Protein AF-0000000087672035 (afdb_homodimer)

Nearest PDB structures (foldseek):
  2nnn-assembly3_F  TM=9.677E-01  e=3.252E-13  Pseudomonas aeruginosa
  4fht-assembly1_A  TM=9.442E-01  e=5.449E-10  Streptomyces coelicolor A3(2)
  4g9y-assembly1_A-2  TM=8.871E-01  e=1.992E-09  Streptomyces coelicolor A3(2)
  4zzl-assembly1_B  TM=8.984E-01  e=6.866E-09  Pseudomonas aeruginosa
  4zzl-assembly1_A  TM=7.080E-01  e=1.307E-07  Pseudomonas aeruginosa

Radius of gyration: 23.6 Å; Cα contacts (8 Å, |Δi|>4): 343; chains: 2; bounding box: 57×89×62 Å

Sequence (296 aa):
MQISAETGHIEETPYQVERQVGFLLRQANQRHVAIFSNIIGDKLTTTQWSALSKLQQNQPCSQNQLGRETAMDVATIKGVVDRLVKRGLVATVPDMSDARRVVLSLTQQGEEVVTENRQAARAATEETLSPLTSGERMIFLELLQKLCMQISAETGHIEETPYQVERQVGFLLRQANQRHVAIFSNIIGDKLTTTQWSALSKLQQNQPCSQNQLGRETAMDVATIKGVVDRLVKRGLVATVPDMSDARRVVLSLTQQGEEVVTENRQAARAATEETLSPLTSGERMIFLELLQKLC

Foldseek 3Di:
DPPPPPVVVPPPPDDDPCPDPVNVVVVLVVVLQVLLCVLLPPPDGPLLLLLLLVQVVDPFDWLCVSCVVSVHDPVVSVVSVVVCVVVVQKDWDQDPVHNVIIIIHGDPVNVVSNVVCVVSNVVSVCVSCVVDDPVRVVVVVVVVVVVD/DPPPPPVVVVPPPDDDPCPDPVNVVVVLVVVLQVLLCVLLPPPDGPLLLLLLLVQVVDPFDWLCVSCVSSVHDPVVSVVSVVVCVVVVQKDWDADPVHRVIIIIHGDPVNVVSNVVCVVSVVVSVCVSCVVDDPVRVVVVVVVVVVVD

Secondary structure (DSSP, 8-state):
----------------GGGSHHHHHHHHHHHHHHHHHHHH-SS--HHHHHHHHHHHHH-SEEHHHHHHHTT--HHHHHHHHHHHHHTTSEEEEE-SS-TT-EEEEE-HHHHHHHHHHHHHHHHHHHHHHTTS-HHHHHHHHHHHHHT-/----------------GGGSHHHHHHHHHHHHHHHHHHHH-SS--HHHHHHHHHHHHH-SEEHHHHHHHTT--HHHHHHHHHHHHHTTSEEEEE-SS-TT-EEEEE-HHHHHHHHHHHHHHHHHHHHHTTTS-HHHHHHHHHHHHHT-

Solvent-accessible surface area (backbone atoms only — not comparable to full-atom values): 16529 Å² total; per-residue (Å²): 133,80,76,73,73,70,72,73,72,75,73,74,73,77,89,51,65,85,74,35,60,67,45,40,39,49,44,27,38,51,47,38,52,51,47,37,34,69,64,55,36,94,71,52,52,74,66,49,44,44,51,51,53,47,40,73,76,51,56,68,36,38,60,68,56,51,13,61,76,62,74,34,55,69,72,56,35,50,54,47,48,52,52,36,37,74,71,51,30,37,42,78,43,69,30,90,89,41,74,90,37,48,32,34,35,69,29,75,59,24,51,50,51,49,64,68,40,47,63,44,53,51,50,30,45,50,61,52,46,58,78,44,51,76,68,50,44,56,52,45,54,54,55,44,55,57,47,83,132,81,76,71,72,71,72,73,70,76,72,73,74,75,88,48,66,85,72,35,58,66,48,39,39,49,41,28,38,51,48,38,52,52,47,37,33,68,64,56,36,95,72,53,52,75,66,48,45,43,51,52,54,48,40,73,74,51,55,68,36,37,60,67,57,51,14,62,76,61,75,35,54,70,71,56,35,50,54,46,48,53,52,36,37,73,71,50,29,36,41,76,42,69,28,90,90,42,73,90,38,47,32,36,35,69,29,74,61,24,50,50,50,51,62,69,40,48,62,45,52,50,49,31,44,50,60,52,47,58,77,43,51,76,68,51,44,55,52,45,53,55,55,45,56,59,48,82

InterPro domains:
  IPR000835 MarR-type HTH domain [PF01047] (44-102)
  IPR000835 MarR-type HTH domain [PR00598] (61-77)
  IPR000835 MarR-type HTH domain [PR00598] (78-93)
  IPR000835 MarR-type HTH domain [PR00598] (97-113)
  IPR000835 MarR-type HTH domain [PR00598] (127-147)
  IPR000835 MarR-type HTH domain [PS50995] (18-148)
  IPR000835 MarR-type HTH domain [SM00347] (38-137)
  IPR036388 Winged helix-like DNA-binding domain superfamily [G3DSA:1.10.10.10] (11-148)
  IPR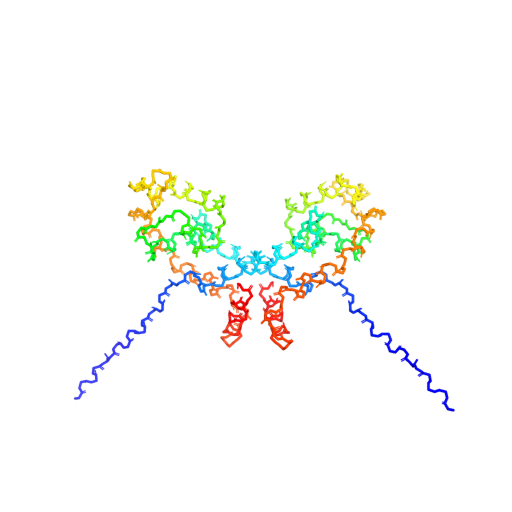036390 Winged helix DNA-binding domain superfamily [SSF46785] (15-147)
  IPR039422 Transcription regulators MarR/SlyA-like [PTHR33164] (20-147)

Organism: NCBI:txid484088

Structure (mmCIF, N/CA/C/O backbone):
data_AF-0000000087672035-model_v1
#
loop_
_entity.id
_entity.type
_entity.pdbx_description
1 polymer 'MarR family transcriptional regulator'
#
loop_
_atom_site.group_PDB
_atom_site.id
_atom_site.type_symbol
_atom_site.label_atom_id
_atom_site.label_alt_id
_atom_site.label_comp_id
_atom_site.label_asym_id
_atom_site.label_entity_id
_atom_site.label_seq_id
_atom_site.pdbx_PDB_ins_code
_atom_site.Cartn_x
_atom_site.Cartn_y
_atom_site.Cartn_z
_atom_site.occupancy
_atom_site.B_iso_or_equiv
_atom_site.auth_seq_id
_atom_site.auth_comp_id
_atom_site.auth_asym_id
_atom_site.auth_atom_id
_atom_site.pdbx_PDB_model_num
ATOM 1 N N . MET A 1 1 ? -38.375 43.469 6.254 1 36.91 1 MET A N 1
ATOM 2 C CA . MET A 1 1 ? -38.094 42.125 6.75 1 36.91 1 MET A CA 1
ATOM 3 C C . MET A 1 1 ? -36.75 41.625 6.238 1 36.91 1 MET A C 1
ATOM 5 O O . MET A 1 1 ? -36.594 41.406 5.039 1 36.91 1 MET A O 1
ATOM 9 N N . GLN A 1 2 ? -35.625 42.094 6.738 1 43.09 2 GLN A N 1
ATOM 10 C CA . GLN A 1 2 ? -34.219 41.938 6.367 1 43.09 2 GLN A CA 1
ATOM 11 C C . GLN A 1 2 ? -33.812 40.469 6.398 1 43.09 2 GLN A C 1
ATOM 13 O O . GLN A 1 2 ? -33.906 39.812 7.434 1 43.09 2 GLN A O 1
ATOM 18 N N . ILE A 1 3 ? -34.125 39.656 5.375 1 41.66 3 ILE A N 1
ATOM 19 C CA . ILE A 1 3 ? -33.625 38.312 5.254 1 41.66 3 ILE A CA 1
ATOM 20 C C . ILE A 1 3 ? -32.125 38.281 5.578 1 41.66 3 ILE A C 1
ATOM 22 O O . ILE A 1 3 ? -31.328 38.938 4.93 1 41.66 3 ILE A O 1
ATOM 26 N N . SER A 1 4 ? -31.734 38.375 6.867 1 33.5 4 SER A N 1
ATOM 27 C CA . SER A 1 4 ? -30.359 38.062 7.238 1 33.5 4 SER A CA 1
ATOM 28 C C . SER A 1 4 ? -29.859 36.812 6.504 1 33.5 4 SER A C 1
ATOM 30 O O . SER A 1 4 ? -30.453 35.719 6.633 1 33.5 4 SER A O 1
ATOM 32 N N . ALA A 1 5 ? -29.516 36.938 5.273 1 39.94 5 ALA A N 1
ATOM 33 C CA . ALA A 1 5 ? -28.719 35.938 4.574 1 39.94 5 ALA A CA 1
ATOM 34 C C . ALA A 1 5 ? -27.766 35.219 5.531 1 39.94 5 ALA A C 1
ATOM 36 O O . ALA A 1 5 ? -26.766 35.812 5.965 1 39.94 5 ALA A O 1
ATOM 37 N N . GLU A 1 6 ? -28.25 34.531 6.637 1 38.53 6 GLU A N 1
ATOM 38 C CA . GLU A 1 6 ? -27.359 33.594 7.309 1 38.53 6 GLU A CA 1
ATOM 39 C C . GLU A 1 6 ? -26.359 32.969 6.324 1 38.53 6 GLU A C 1
ATOM 41 O O . GLU A 1 6 ? -26.766 32.281 5.387 1 38.53 6 GLU A O 1
ATOM 46 N N . THR A 1 7 ? -25.5 33.688 5.793 1 42.22 7 THR A N 1
ATOM 47 C CA . THR A 1 7 ? -24.344 33.125 5.094 1 42.22 7 THR A CA 1
ATOM 48 C C . THR A 1 7 ? -23.953 31.781 5.703 1 42.22 7 THR A C 1
ATOM 50 O O . THR A 1 7 ? -23.516 31.719 6.852 1 42.22 7 THR A O 1
ATOM 53 N N . GLY A 1 8 ? -24.859 30.797 5.832 1 39.66 8 GLY A N 1
ATOM 54 C CA . GLY A 1 8 ? -24.547 29.438 6.211 1 39.66 8 GLY A CA 1
ATOM 55 C C . GLY A 1 8 ? -23.109 29.047 5.938 1 39.66 8 GLY A C 1
ATOM 56 O O . GLY A 1 8 ? -22.719 28.828 4.789 1 39.66 8 GLY A O 1
ATOM 57 N N . HIS A 1 9 ? -22.047 29.641 6.523 1 43.44 9 HIS A N 1
ATOM 58 C CA . HIS A 1 9 ? -20.656 29.203 6.5 1 43.44 9 HIS A CA 1
ATOM 59 C C . HIS A 1 9 ? -20.547 27.688 6.402 1 43.44 9 HIS A C 1
ATOM 61 O O . HIS A 1 9 ? -20.844 26.984 7.367 1 43.44 9 HIS A O 1
ATOM 67 N N . ILE A 1 10 ? -21.031 26.953 5.531 1 45.19 10 ILE A N 1
ATOM 68 C CA . ILE A 1 10 ? -20.719 25.547 5.316 1 45.19 10 ILE A CA 1
ATOM 69 C C . ILE A 1 10 ? -19.328 25.234 5.859 1 45.19 10 ILE A C 1
ATOM 71 O O . ILE A 1 10 ? -18.328 25.797 5.383 1 45.19 10 ILE A O 1
ATOM 75 N N . GLU A 1 11 ? -19.016 25.297 7.109 1 47.47 11 GLU A N 1
ATOM 76 C CA . GLU A 1 11 ? -17.828 24.906 7.875 1 47.47 11 GLU A CA 1
ATOM 77 C C . GLU A 1 11 ? -17.078 23.766 7.203 1 47.47 11 GLU A C 1
ATOM 79 O O . GLU A 1 11 ? -17.672 22.703 6.949 1 47.47 11 GLU A O 1
ATOM 84 N N . GLU A 1 12 ? -16.234 24.047 6.223 1 59.56 12 GLU A N 1
ATOM 85 C CA . GLU A 1 12 ? -15.344 23.094 5.582 1 59.56 12 GLU A CA 1
ATOM 86 C C . GLU A 1 12 ? -14.836 22.047 6.582 1 59.56 12 GLU A C 1
ATOM 88 O O . GLU A 1 12 ? -14.414 22.406 7.688 1 59.56 12 GLU A O 1
ATOM 93 N N . THR A 1 13 ? -15.336 20.875 6.672 1 67.25 13 THR A N 1
ATOM 94 C CA . THR A 1 13 ? -14.852 19.797 7.516 1 67.25 13 THR A CA 1
ATOM 95 C C . THR A 1 13 ? -13.328 19.781 7.57 1 67.25 13 THR A C 1
ATOM 97 O O . THR A 1 13 ? -12.664 19.859 6.535 1 67.25 13 THR A O 1
ATOM 100 N N . PRO A 1 14 ? -12.859 20.062 8.703 1 83.81 14 PRO A N 1
ATOM 101 C CA . PRO A 1 14 ? -11.406 20.078 8.844 1 83.81 14 PRO A CA 1
ATOM 102 C C . PRO A 1 14 ? -10.734 18.844 8.219 1 83.81 14 PRO A C 1
ATOM 104 O O . PRO A 1 14 ? -11.297 17.75 8.25 1 83.81 14 PRO A O 1
ATOM 107 N N . TYR A 1 15 ? -9.789 19.156 7.5 1 89.44 15 TYR A N 1
ATOM 108 C CA . TYR A 1 15 ? -8.992 18.109 6.883 1 89.44 15 TYR A CA 1
ATOM 109 C C . TYR A 1 15 ? -8.328 17.219 7.941 1 89.44 15 TYR A C 1
ATOM 111 O O . TYR A 1 15 ? -7.543 17.719 8.758 1 89.44 15 TYR A O 1
ATOM 119 N N . GLN A 1 16 ? -8.773 16.031 8 1 92.94 16 GLN A N 1
ATOM 120 C CA . GLN A 1 16 ? -8.164 15.039 8.883 1 92.94 16 GLN A CA 1
ATOM 121 C C . GLN A 1 16 ? -7.48 13.938 8.07 1 92.94 16 GLN A C 1
ATOM 123 O O . GLN A 1 16 ? -8.156 13.117 7.445 1 92.94 16 GLN A O 1
ATOM 128 N N . VAL A 1 17 ? -6.195 13.852 8.18 1 94.56 17 VAL A N 1
ATOM 129 C CA . VAL A 1 17 ? -5.422 12.961 7.316 1 94.56 17 VAL A CA 1
ATOM 130 C C . VAL A 1 17 ? -5.812 11.508 7.586 1 94.56 17 VAL A C 1
ATOM 132 O O . VAL A 1 17 ? -5.867 10.695 6.664 1 94.56 17 VAL A O 1
ATOM 135 N N . GLU A 1 18 ? -6.199 11.172 8.828 1 93.88 18 GLU A N 1
ATOM 136 C CA . GLU A 1 18 ? -6.473 9.797 9.227 1 93.88 18 GLU A CA 1
ATOM 137 C C . GLU A 1 18 ? -7.816 9.32 8.68 1 93.88 18 GLU A C 1
ATOM 139 O O . GLU A 1 18 ? -8.141 8.133 8.766 1 93.88 18 GLU A O 1
ATOM 144 N N . ARG A 1 19 ? -8.508 10.242 8.062 1 93.38 19 ARG A N 1
ATOM 145 C CA . ARG A 1 19 ? -9.805 9.891 7.488 1 93.38 19 ARG A CA 1
ATOM 146 C C . ARG A 1 19 ? -9.75 9.883 5.965 1 93.38 19 ARG A C 1
ATOM 148 O O . ARG A 1 19 ? -10.734 9.539 5.305 1 93.38 19 ARG A O 1
ATOM 155 N N . GLN A 1 20 ? -8.656 10.289 5.438 1 96 20 GLN A N 1
ATOM 156 C CA . GLN A 1 20 ? -8.5 10.344 3.986 1 96 20 GLN A CA 1
ATOM 157 C C . GLN A 1 20 ? -8.211 8.961 3.41 1 96 20 GLN A C 1
ATOM 159 O O . GLN A 1 20 ? -7.559 8.133 4.055 1 96 20 GLN A O 1
ATOM 164 N N . VAL A 1 21 ? -8.578 8.688 2.215 1 97.88 21 VAL A N 1
ATOM 165 C CA . VAL A 1 21 ? -8.516 7.379 1.57 1 97.88 21 VAL A CA 1
ATOM 166 C C . VAL A 1 21 ? -7.066 6.918 1.467 1 97.88 21 VAL A C 1
ATOM 168 O O . VAL A 1 21 ? -6.777 5.73 1.632 1 97.88 21 VAL A O 1
ATOM 171 N N . GLY A 1 22 ? -6.191 7.844 1.171 1 98 22 GLY A N 1
ATOM 172 C CA . GLY A 1 22 ? -4.797 7.453 1.056 1 98 22 GLY A CA 1
ATOM 173 C C . GLY A 1 22 ? -4.227 6.883 2.342 1 98 22 GLY A C 1
ATOM 174 O O . GLY A 1 22 ? -3.494 5.891 2.318 1 98 22 GLY A O 1
ATOM 175 N N . PHE A 1 23 ? -4.605 7.469 3.426 1 97.88 23 PHE A N 1
ATOM 176 C CA . PHE A 1 23 ? -4.18 7.016 4.742 1 97.88 23 PHE A CA 1
ATOM 177 C C . PHE A 1 23 ? -4.758 5.637 5.051 1 97.88 23 PHE A C 1
ATOM 179 O O . PHE A 1 23 ? -4.031 4.734 5.473 1 97.88 23 PHE A O 1
ATOM 186 N N . LEU A 1 24 ? -5.949 5.441 4.758 1 98.31 24 LEU A N 1
ATOM 187 C CA . LEU A 1 24 ? -6.652 4.199 5.074 1 98.31 24 LEU A CA 1
ATOM 188 C C . LEU A 1 24 ? -6.176 3.064 4.172 1 98.31 24 LEU A C 1
ATOM 190 O O . LEU A 1 24 ? -6.02 1.93 4.633 1 98.31 24 LEU A O 1
ATOM 194 N N . LEU A 1 25 ? -5.945 3.355 2.902 1 98.56 25 LEU A N 1
ATOM 195 C CA . LEU A 1 25 ? -5.418 2.352 1.985 1 98.56 25 LEU A CA 1
ATOM 196 C C . LEU A 1 25 ? -4.047 1.865 2.441 1 98.56 25 LEU A C 1
ATOM 198 O O . LEU A 1 25 ? -3.777 0.663 2.434 1 98.56 25 LEU A O 1
ATOM 202 N N . ARG A 1 26 ? -3.227 2.779 2.83 1 97.94 26 ARG A N 1
ATOM 203 C CA . ARG A 1 26 ? -1.896 2.412 3.305 1 97.94 26 ARG A CA 1
ATOM 204 C C . ARG A 1 26 ? -1.981 1.524 4.539 1 97.94 26 ARG A C 1
ATOM 206 O O . ARG A 1 26 ? -1.293 0.506 4.629 1 97.94 26 ARG A O 1
ATOM 213 N N . GLN A 1 27 ? -2.814 1.879 5.418 1 98.06 27 GLN A N 1
ATOM 214 C CA . GLN A 1 27 ? -2.945 1.108 6.652 1 98.06 27 GLN A CA 1
ATOM 215 C C . GLN A 1 27 ? -3.504 -0.284 6.375 1 98.06 27 GLN A C 1
ATOM 217 O O . GLN A 1 27 ? -3.029 -1.273 6.938 1 98.06 27 GLN A O 1
ATOM 222 N N . ALA A 1 28 ? -4.504 -0.336 5.555 1 98.38 28 ALA A N 1
ATOM 223 C CA . ALA A 1 28 ? -5.086 -1.628 5.203 1 98.38 28 ALA A CA 1
ATOM 224 C C . ALA A 1 28 ? -4.059 -2.52 4.508 1 98.38 28 ALA A C 1
ATOM 226 O O . ALA A 1 28 ? -3.986 -3.719 4.777 1 98.38 28 ALA A O 1
ATOM 227 N N . ASN A 1 29 ? -3.326 -1.91 3.611 1 98.31 29 ASN A N 1
ATOM 228 C CA . ASN A 1 29 ? -2.279 -2.66 2.928 1 98.31 29 ASN A CA 1
ATOM 229 C C . ASN A 1 29 ? -1.207 -3.141 3.9 1 98.31 29 ASN A C 1
ATOM 231 O O . ASN A 1 29 ? -0.754 -4.285 3.816 1 98.31 29 ASN A O 1
ATOM 235 N N . GLN A 1 30 ? -0.83 -2.279 4.812 1 97.62 30 GLN A N 1
ATOM 236 C CA . GLN A 1 30 ? 0.146 -2.646 5.832 1 97.62 30 GLN A CA 1
ATOM 237 C C . GLN A 1 30 ? -0.347 -3.824 6.668 1 97.62 30 GLN A C 1
ATOM 239 O O . GLN A 1 30 ? 0.416 -4.75 6.957 1 97.62 30 GLN A O 1
ATOM 244 N N . ARG A 1 31 ? -1.566 -3.787 7.062 1 97.94 31 ARG A N 1
ATOM 245 C CA . ARG A 1 31 ? -2.15 -4.871 7.844 1 97.94 31 ARG A CA 1
ATOM 246 C C . ARG A 1 31 ? -2.139 -6.18 7.059 1 97.94 31 ARG A C 1
ATOM 248 O O . ARG A 1 31 ? -1.771 -7.227 7.594 1 97.94 31 ARG A O 1
ATOM 255 N N . HIS A 1 32 ? -2.525 -6.121 5.832 1 98.44 32 HIS A N 1
ATOM 256 C CA . HIS A 1 32 ? -2.529 -7.332 5.016 1 98.44 32 HIS A CA 1
ATOM 257 C C . HIS A 1 32 ? -1.122 -7.898 4.867 1 98.44 32 HIS A C 1
ATOM 259 O O . HIS A 1 32 ? -0.923 -9.109 4.973 1 98.44 32 HIS A O 1
ATOM 265 N N . VAL A 1 33 ? -0.19 -7.047 4.574 1 97.25 33 VAL A N 1
ATOM 266 C CA . VAL A 1 33 ? 1.192 -7.48 4.395 1 97.25 33 VAL A CA 1
ATOM 267 C C . VAL A 1 33 ? 1.691 -8.156 5.668 1 97.25 33 VAL A C 1
ATOM 269 O O . VAL A 1 33 ? 2.363 -9.188 5.605 1 97.25 33 VAL A O 1
ATOM 272 N N . ALA A 1 34 ? 1.344 -7.605 6.801 1 97.06 34 ALA A N 1
ATOM 273 C CA . ALA A 1 34 ? 1.74 -8.203 8.078 1 97.06 34 ALA A CA 1
ATOM 274 C C . ALA A 1 34 ? 1.095 -9.57 8.266 1 97.06 34 ALA A C 1
ATOM 276 O O . ALA A 1 34 ? 1.757 -10.523 8.68 1 97.06 34 ALA A O 1
ATOM 277 N N . ILE A 1 35 ? -0.15 -9.68 7.984 1 97.75 35 ILE A N 1
ATOM 278 C CA . ILE A 1 35 ? -0.88 -10.938 8.086 1 97.75 35 ILE A CA 1
ATOM 279 C C . ILE A 1 35 ? -0.248 -11.977 7.168 1 97.75 35 ILE A C 1
ATOM 281 O O . ILE A 1 35 ? 0.026 -13.102 7.586 1 97.75 35 ILE A O 1
ATOM 285 N N . PHE A 1 36 ? -0.016 -11.57 5.934 1 97.81 36 PHE A N 1
ATOM 286 C CA . PHE A 1 36 ? 0.584 -12.461 4.945 1 97.81 36 PHE A CA 1
ATOM 287 C C . PHE A 1 36 ? 1.942 -12.961 5.422 1 97.81 36 PHE A C 1
ATOM 289 O O . PHE A 1 36 ? 2.215 -14.164 5.383 1 97.81 36 PHE A O 1
ATOM 296 N N . SER A 1 37 ? 2.709 -12.094 5.895 1 96.44 37 SER A N 1
ATOM 297 C CA . SER A 1 37 ? 4.043 -12.445 6.367 1 96.44 37 SER A CA 1
ATOM 298 C C . SER A 1 37 ? 3.98 -13.422 7.531 1 96.44 37 SER A C 1
ATOM 300 O O . SER A 1 37 ? 4.785 -14.359 7.609 1 96.44 37 SER A O 1
ATOM 302 N N . ASN A 1 38 ? 3.066 -13.195 8.383 1 96.06 38 ASN A N 1
ATOM 303 C CA . ASN A 1 38 ? 2.924 -14.062 9.547 1 96.06 38 ASN A CA 1
ATOM 304 C C . ASN A 1 38 ? 2.506 -15.477 9.141 1 96.06 38 ASN A C 1
ATOM 306 O O . ASN A 1 38 ? 2.934 -16.453 9.758 1 96.06 38 ASN A O 1
ATOM 310 N N . ILE A 1 39 ? 1.708 -15.594 8.148 1 96.38 39 ILE A N 1
ATOM 311 C CA . ILE A 1 39 ? 1.151 -16.875 7.738 1 96.38 39 ILE A CA 1
ATOM 312 C C . ILE A 1 39 ? 2.156 -17.625 6.859 1 96.38 39 ILE A C 1
ATOM 314 O O . ILE A 1 39 ? 2.387 -18.812 7.043 1 96.38 39 ILE A O 1
ATOM 318 N N . ILE A 1 40 ? 2.766 -16.859 5.918 1 92.88 40 ILE A N 1
ATOM 319 C CA . ILE A 1 40 ? 3.672 -17.469 4.957 1 92.88 40 ILE A CA 1
ATOM 320 C C . ILE A 1 40 ? 5.062 -17.609 5.574 1 92.88 40 ILE A C 1
ATOM 322 O O . ILE A 1 40 ? 5.855 -18.453 5.156 1 92.88 40 ILE A O 1
ATOM 326 N N . GLY A 1 41 ? 5.305 -16.703 6.543 1 82.62 41 GLY A N 1
ATOM 327 C CA . GLY A 1 41 ? 6.617 -16.672 7.164 1 82.62 41 GLY A CA 1
ATOM 328 C C . GLY A 1 41 ? 7.68 -16.047 6.293 1 82.62 41 GLY A C 1
ATOM 329 O O . GLY A 1 41 ? 7.406 -15.07 5.586 1 82.62 41 GLY A O 1
ATOM 330 N N . ASP A 1 42 ? 8.883 -16.375 6.492 1 72.06 42 ASP A N 1
ATOM 331 C CA . ASP A 1 42 ? 9.992 -15.766 5.758 1 72.06 42 ASP A CA 1
ATOM 332 C C . ASP A 1 42 ? 10.18 -16.438 4.398 1 72.06 42 ASP A C 1
ATOM 334 O O . ASP A 1 42 ? 11.242 -16.312 3.785 1 72.06 42 ASP A O 1
ATOM 338 N N . LYS A 1 43 ? 9.117 -16.859 3.877 1 83.69 43 LYS A N 1
ATOM 339 C CA . LYS A 1 43 ? 9.234 -17.656 2.66 1 83.69 43 LYS A CA 1
ATOM 340 C C . LYS A 1 43 ? 9.086 -16.781 1.416 1 83.69 43 LYS A C 1
ATOM 342 O O . LYS A 1 43 ? 9.867 -16.906 0.469 1 83.69 43 LYS A O 1
ATOM 347 N N . LEU A 1 44 ? 8.047 -16.031 1.363 1 95.19 44 LEU A N 1
ATOM 348 C CA . LEU A 1 44 ? 7.727 -15.219 0.192 1 95.19 44 LEU A CA 1
ATOM 349 C C . LEU A 1 44 ? 7.141 -13.875 0.603 1 95.19 44 LEU A C 1
ATOM 351 O O . LEU A 1 44 ? 6.332 -13.805 1.533 1 95.19 44 LEU A O 1
ATOM 355 N N . THR A 1 45 ? 7.57 -12.844 -0.079 1 96.12 45 THR A N 1
ATOM 356 C CA . THR A 1 45 ? 6.867 -11.578 0.048 1 96.12 45 THR A CA 1
ATOM 357 C C . THR A 1 45 ? 5.59 -11.578 -0.787 1 96.12 45 THR A C 1
ATOM 359 O O . THR A 1 45 ? 5.395 -12.461 -1.626 1 96.12 45 THR A O 1
ATOM 362 N N . THR A 1 46 ? 4.766 -10.578 -0.552 1 97.12 46 THR A N 1
ATOM 363 C CA . THR A 1 46 ? 3.516 -10.477 -1.297 1 97.12 46 THR A CA 1
ATOM 364 C C . THR A 1 46 ? 3.787 -10.344 -2.793 1 97.12 46 THR A C 1
ATOM 366 O O . THR A 1 46 ? 3.098 -10.953 -3.611 1 97.12 46 THR A O 1
ATOM 369 N N . THR A 1 47 ? 4.871 -9.617 -3.154 1 97.38 47 THR A N 1
ATOM 370 C CA . THR A 1 47 ? 5.188 -9.398 -4.562 1 97.38 47 THR A CA 1
ATOM 371 C C . THR A 1 47 ? 5.773 -10.664 -5.188 1 97.38 47 THR A C 1
ATOM 373 O O . THR A 1 47 ? 5.465 -11 -6.332 1 97.38 47 THR A O 1
ATOM 376 N N . GLN A 1 48 ? 6.605 -11.312 -4.438 1 97.56 48 GLN A N 1
ATOM 377 C CA . GLN A 1 48 ? 7.137 -12.586 -4.918 1 97.56 48 GLN A CA 1
ATOM 378 C C . GLN A 1 48 ? 6.02 -13.602 -5.121 1 97.56 48 GLN A C 1
ATOM 380 O O . GLN A 1 48 ? 6.004 -14.32 -6.121 1 97.56 48 GLN A O 1
ATOM 385 N N . TRP A 1 49 ? 5.109 -13.625 -4.211 1 97.62 49 TRP A N 1
ATOM 386 C CA . TRP A 1 49 ? 3.955 -14.508 -4.328 1 97.62 49 TRP A CA 1
ATOM 387 C C . TRP A 1 49 ? 3.137 -14.18 -5.57 1 97.62 49 TRP A C 1
ATOM 389 O O . TRP A 1 49 ? 2.764 -15.07 -6.332 1 97.62 49 TRP A O 1
ATOM 399 N N . SER A 1 50 ? 2.869 -12.93 -5.719 1 97.94 50 SER A N 1
ATOM 400 C CA . SER A 1 50 ? 2.111 -12.5 -6.891 1 97.94 50 SER A CA 1
ATOM 401 C C . SER A 1 50 ? 2.783 -12.953 -8.18 1 97.94 50 SER A C 1
ATOM 403 O O . SER A 1 50 ? 2.121 -13.469 -9.086 1 97.94 50 SER A O 1
ATOM 405 N N . ALA A 1 51 ? 4.066 -12.805 -8.242 1 97.88 51 ALA A N 1
ATOM 406 C CA . ALA A 1 51 ? 4.824 -13.18 -9.438 1 97.88 51 ALA A CA 1
ATOM 407 C C . ALA A 1 51 ? 4.758 -14.688 -9.672 1 97.88 51 ALA A C 1
ATOM 409 O O . ALA A 1 51 ? 4.469 -15.133 -10.789 1 97.88 51 ALA A O 1
ATOM 410 N N . LEU A 1 52 ? 4.961 -15.445 -8.641 1 97.75 52 LEU A N 1
ATOM 411 C CA . LEU A 1 52 ? 4.961 -16.906 -8.758 1 97.75 52 LEU A CA 1
ATOM 412 C C . LEU A 1 52 ? 3.576 -17.406 -9.141 1 97.75 52 LEU A C 1
ATOM 414 O O . LEU A 1 52 ? 3.449 -18.266 -10.016 1 97.75 52 LEU A O 1
ATOM 418 N N . SER A 1 53 ? 2.637 -16.859 -8.492 1 97.19 53 SER A N 1
ATOM 419 C CA . SER A 1 53 ? 1.261 -17.281 -8.742 1 97.19 53 SER A CA 1
ATOM 420 C C . SER A 1 53 ? 0.847 -16.984 -10.18 1 97.19 53 SER A C 1
ATOM 422 O O . SER A 1 53 ? 0.251 -17.828 -10.844 1 97.19 53 SER A O 1
ATOM 424 N N . LYS A 1 54 ? 1.195 -15.828 -10.617 1 97.12 54 LYS A N 1
ATOM 425 C CA . LYS A 1 54 ? 0.848 -15.445 -11.977 1 97.12 54 LYS A CA 1
ATOM 426 C C . LYS A 1 54 ? 1.613 -16.281 -13 1 97.12 54 LYS A C 1
ATOM 428 O O . LYS A 1 54 ? 1.062 -16.672 -14.031 1 97.12 54 LYS A O 1
ATOM 433 N N . LEU A 1 55 ? 2.824 -16.531 -12.711 1 96.56 55 LEU A N 1
ATOM 434 C CA . LEU A 1 55 ? 3.633 -17.359 -13.602 1 96.56 55 LEU A CA 1
ATOM 435 C C . LEU A 1 55 ? 3.045 -18.766 -13.719 1 96.56 55 LEU A C 1
ATOM 437 O O . LEU A 1 55 ? 3.035 -19.344 -14.805 1 96.56 55 LEU A O 1
ATOM 441 N N . GLN A 1 56 ? 2.621 -19.266 -12.633 1 95.81 56 GLN A N 1
ATOM 442 C CA . GLN A 1 56 ? 2.023 -20.609 -12.664 1 95.81 56 GLN A CA 1
ATOM 443 C C . GLN A 1 56 ? 0.811 -20.641 -13.586 1 95.81 56 GLN A C 1
ATOM 445 O O . GLN A 1 56 ? 0.576 -21.641 -14.273 1 95.81 56 GLN A O 1
ATOM 450 N N . GLN A 1 57 ? 0.133 -19.594 -13.688 1 92.56 57 GLN A N 1
ATOM 451 C CA . GLN A 1 57 ? -1.079 -19.5 -14.492 1 92.56 57 GLN A CA 1
ATOM 452 C C . GLN A 1 57 ? -0.746 -19.234 -15.953 1 92.56 57 GLN A C 1
ATOM 454 O O . GLN A 1 57 ? -1.45 -19.703 -16.859 1 92.56 57 GLN A O 1
ATOM 459 N N . ASN A 1 58 ? 0.373 -18.422 -16.203 1 90.88 58 ASN A N 1
ATOM 460 C CA . ASN A 1 58 ? 0.618 -17.891 -17.547 1 90.88 58 ASN A CA 1
ATOM 461 C C . ASN A 1 58 ? 2.039 -18.188 -18.016 1 90.88 58 ASN A C 1
ATOM 463 O O . ASN A 1 58 ? 2.574 -17.484 -18.875 1 90.88 58 ASN A O 1
ATOM 467 N N . GLN A 1 59 ? 2.604 -19.297 -17.812 1 92.44 59 GLN A N 1
ATOM 468 C CA . GLN A 1 59 ? 3.982 -19.531 -18.219 1 92.44 59 GLN A CA 1
ATOM 469 C C . GLN A 1 59 ? 4.035 -20.359 -19.5 1 92.44 59 GLN A C 1
ATOM 471 O O . GLN A 1 59 ? 3.1 -21.109 -19.812 1 92.44 59 GLN A O 1
ATOM 476 N N . PRO A 1 60 ? 4.977 -20.188 -20.219 1 95 60 PRO A N 1
ATOM 477 C CA . PRO A 1 60 ? 6.059 -19.203 -20.094 1 95 60 PRO A CA 1
ATOM 478 C C . PRO A 1 60 ? 5.629 -17.797 -20.5 1 95 60 PRO A C 1
ATOM 480 O O . PRO A 1 60 ? 4.672 -17.625 -21.25 1 95 60 PRO A O 1
ATOM 483 N N . CYS A 1 61 ? 6.27 -16.766 -19.844 1 94.44 61 CYS A N 1
ATOM 484 C CA . CYS A 1 61 ? 5.941 -15.398 -20.266 1 94.44 61 CYS A CA 1
ATOM 485 C C . CYS A 1 61 ? 7.141 -14.477 -20.094 1 94.44 61 CYS A C 1
ATOM 487 O O . CYS A 1 61 ? 8.102 -14.812 -19.406 1 94.44 61 CYS A O 1
ATOM 489 N N . SER A 1 62 ? 7.07 -13.352 -20.766 1 95.56 62 SER A N 1
ATOM 490 C CA . SER A 1 62 ? 8.148 -12.375 -20.688 1 95.56 62 SER A CA 1
ATOM 491 C C . SER A 1 62 ? 8.117 -11.625 -19.359 1 95.56 62 SER A C 1
ATOM 493 O O . SER A 1 62 ? 7.07 -11.547 -18.719 1 95.56 62 SER A O 1
ATOM 495 N N . GLN A 1 63 ? 9.266 -11.125 -19 1 95.5 63 GLN A N 1
ATOM 496 C CA . GLN A 1 63 ? 9.344 -10.312 -17.781 1 95.5 63 GLN A CA 1
ATOM 497 C C . GLN A 1 63 ? 8.406 -9.109 -17.875 1 95.5 63 GLN A C 1
ATOM 499 O O . GLN A 1 63 ? 7.75 -8.75 -16.891 1 95.5 63 GLN A O 1
ATOM 504 N N . ASN A 1 64 ? 8.344 -8.555 -19.016 1 94.81 64 ASN A N 1
ATOM 505 C CA . ASN A 1 64 ? 7.469 -7.406 -19.219 1 94.81 64 ASN A CA 1
ATOM 506 C C . ASN A 1 64 ? 6 -7.789 -19.062 1 94.81 64 ASN A C 1
ATOM 508 O O . ASN A 1 64 ? 5.234 -7.066 -18.422 1 94.81 64 ASN A O 1
ATOM 512 N N . GLN A 1 65 ? 5.633 -8.844 -19.609 1 96 65 GLN A N 1
ATOM 513 C CA . GLN A 1 65 ? 4.262 -9.328 -19.484 1 96 65 GLN A CA 1
ATOM 514 C C . GLN A 1 65 ? 3.93 -9.656 -18.031 1 96 65 GLN A C 1
ATOM 516 O O . GLN A 1 65 ? 2.857 -9.297 -17.531 1 96 65 GLN A O 1
ATOM 521 N N . LEU A 1 66 ? 4.84 -10.281 -17.359 1 97.25 66 LEU A N 1
ATOM 522 C CA . LEU A 1 66 ? 4.637 -10.617 -15.953 1 97.25 66 LEU A CA 1
ATOM 523 C C . LEU A 1 66 ? 4.465 -9.352 -15.109 1 97.25 66 LEU A C 1
ATOM 525 O O . LEU A 1 66 ? 3.596 -9.297 -14.242 1 97.25 66 LEU A O 1
ATOM 529 N N . GLY A 1 67 ? 5.301 -8.398 -15.367 1 97.38 67 GLY A N 1
ATOM 530 C CA . GLY A 1 67 ? 5.168 -7.121 -14.68 1 97.38 67 GLY A CA 1
ATOM 531 C C . GLY A 1 67 ? 3.805 -6.484 -14.867 1 97.38 67 GLY A C 1
ATOM 532 O O . GLY A 1 67 ? 3.182 -6.043 -13.898 1 97.38 67 GLY A O 1
ATOM 533 N N . ARG A 1 68 ? 3.305 -6.52 -16.094 1 96.19 68 ARG A N 1
ATOM 534 C CA . ARG A 1 68 ? 1.995 -5.957 -16.406 1 96.19 68 ARG A CA 1
ATOM 535 C C . ARG A 1 68 ? 0.886 -6.719 -15.695 1 96.19 68 ARG A C 1
ATOM 537 O O . ARG A 1 68 ? -0.007 -6.113 -15.102 1 96.19 68 ARG A O 1
ATOM 544 N N . GLU A 1 69 ? 1.004 -7.969 -15.68 1 96.25 69 GLU A N 1
ATOM 545 C CA . GLU A 1 69 ? -0.049 -8.805 -15.117 1 96.25 69 GLU A CA 1
ATOM 546 C C . GLU A 1 69 ? -0.043 -8.75 -13.594 1 96.25 69 GLU A C 1
ATOM 548 O O . GLU A 1 69 ? -1.04 -9.086 -12.953 1 96.25 69 GLU A O 1
ATOM 553 N N . THR A 1 70 ? 1.043 -8.359 -12.984 1 97.44 70 THR A N 1
ATOM 554 C CA . THR A 1 70 ? 1.138 -8.266 -11.531 1 97.44 70 THR A CA 1
ATOM 555 C C . THR A 1 70 ? 1.115 -6.812 -11.078 1 97.44 70 THR A C 1
ATOM 557 O O . THR A 1 70 ? 1.324 -6.52 -9.898 1 97.44 70 THR A O 1
ATOM 560 N N . ALA A 1 71 ? 0.943 -5.938 -11.992 1 96.75 71 ALA A N 1
ATOM 561 C CA . ALA A 1 71 ? 0.88 -4.504 -11.711 1 96.75 71 ALA A CA 1
ATOM 562 C C . ALA A 1 71 ? 2.17 -4.016 -11.055 1 96.75 71 ALA A C 1
ATOM 564 O O . ALA A 1 71 ? 2.131 -3.299 -10.055 1 96.75 71 ALA A O 1
ATOM 565 N N . MET A 1 72 ? 3.283 -4.477 -11.547 1 97.56 72 MET A N 1
ATOM 566 C CA . MET A 1 72 ? 4.602 -4.027 -11.117 1 97.56 72 MET A CA 1
ATOM 567 C C . MET A 1 72 ? 5.363 -3.379 -12.266 1 97.56 72 MET A C 1
ATOM 569 O O . MET A 1 72 ? 5.293 -3.848 -13.406 1 97.56 72 MET A O 1
ATOM 573 N N . ASP A 1 73 ? 6.043 -2.285 -11.93 1 95.69 73 ASP A N 1
ATOM 574 C CA . ASP A 1 73 ? 6.816 -1.631 -12.984 1 95.69 73 ASP A CA 1
ATOM 575 C C . ASP A 1 73 ? 8.086 -2.418 -13.305 1 95.69 73 ASP A C 1
ATOM 577 O O . ASP A 1 73 ? 8.383 -3.414 -12.641 1 95.69 73 ASP A O 1
ATOM 581 N N . VAL A 1 74 ? 8.773 -1.976 -14.258 1 95.31 74 VAL A N 1
ATOM 582 C CA . VAL A 1 74 ? 9.906 -2.695 -14.836 1 95.31 74 VAL A CA 1
ATOM 583 C C . VAL A 1 74 ? 10.992 -2.891 -13.781 1 95.31 74 VAL A C 1
ATOM 585 O O . VAL A 1 74 ? 11.523 -3.99 -13.625 1 95.31 74 VAL A O 1
ATOM 588 N N . ALA A 1 75 ? 11.258 -1.798 -13.109 1 95.69 75 ALA A N 1
ATOM 589 C CA . ALA A 1 75 ? 12.305 -1.882 -12.094 1 95.69 75 ALA A CA 1
ATOM 590 C C . ALA A 1 75 ? 11.914 -2.865 -10.992 1 95.69 75 ALA A C 1
ATOM 592 O O . ALA A 1 75 ? 12.742 -3.662 -10.539 1 95.69 75 ALA A O 1
ATOM 593 N N . THR A 1 76 ? 10.703 -2.855 -10.555 1 96.5 76 THR A N 1
ATOM 594 C CA . THR A 1 76 ? 10.227 -3.689 -9.461 1 96.5 76 THR A CA 1
ATOM 595 C C . THR A 1 76 ? 10.211 -5.16 -9.867 1 96.5 76 THR A C 1
ATOM 597 O O . THR A 1 76 ? 10.711 -6.016 -9.133 1 96.5 76 THR A O 1
ATOM 600 N N . ILE A 1 77 ? 9.656 -5.422 -11.008 1 97.62 77 ILE A N 1
ATOM 601 C CA . ILE A 1 77 ? 9.523 -6.816 -11.422 1 97.62 77 ILE A CA 1
ATOM 602 C C . ILE A 1 77 ? 10.906 -7.414 -11.664 1 97.62 77 ILE A C 1
ATOM 604 O O . ILE A 1 77 ? 11.133 -8.594 -11.398 1 97.62 77 ILE A O 1
ATOM 608 N N . LYS A 1 78 ? 11.773 -6.637 -12.211 1 97.12 78 LYS A N 1
ATOM 609 C CA . LYS A 1 78 ? 13.141 -7.113 -12.398 1 97.12 78 LYS A CA 1
ATOM 610 C C . LYS A 1 78 ? 13.75 -7.574 -11.078 1 97.12 78 LYS A C 1
ATOM 612 O O . LYS A 1 78 ? 14.312 -8.664 -10.992 1 97.12 78 LYS A O 1
ATOM 617 N N . GLY A 1 79 ? 13.602 -6.73 -10.07 1 97.88 79 GLY A N 1
ATOM 618 C CA . GLY A 1 79 ? 14.117 -7.09 -8.758 1 97.88 79 GLY A CA 1
ATOM 619 C C . GLY A 1 79 ? 13.469 -8.336 -8.188 1 97.88 79 GLY A C 1
ATOM 620 O O . GLY A 1 79 ? 14.148 -9.188 -7.602 1 97.88 79 GLY A O 1
ATOM 621 N N . VAL A 1 80 ? 12.219 -8.453 -8.32 1 98 80 VAL A N 1
ATOM 622 C CA . VAL A 1 80 ? 11.469 -9.594 -7.812 1 98 80 VAL A CA 1
ATOM 623 C C . VAL A 1 80 ? 11.922 -10.867 -8.523 1 98 80 VAL A C 1
ATOM 625 O O . VAL A 1 80 ? 12.219 -11.875 -7.879 1 98 80 VAL A O 1
ATOM 628 N N . VAL A 1 81 ? 12.031 -10.773 -9.82 1 97.62 81 VAL A N 1
ATOM 629 C CA . VAL A 1 81 ? 12.422 -11.93 -10.625 1 97.62 81 VAL A CA 1
ATOM 630 C C . VAL A 1 81 ? 13.859 -12.32 -10.297 1 97.62 81 VAL A C 1
ATOM 632 O O . VAL A 1 81 ? 14.164 -13.508 -10.125 1 97.62 81 VAL A O 1
ATOM 635 N N . ASP A 1 82 ? 14.719 -11.359 -10.219 1 97.81 82 ASP A N 1
ATOM 636 C CA . ASP A 1 82 ? 16.109 -11.633 -9.867 1 97.81 82 ASP A CA 1
ATOM 637 C C . ASP A 1 82 ? 16.203 -12.43 -8.57 1 97.81 82 ASP A C 1
ATOM 639 O O . ASP A 1 82 ? 16.969 -13.398 -8.477 1 97.81 82 ASP A O 1
ATOM 643 N N . ARG A 1 83 ? 15.461 -12.086 -7.641 1 97.94 83 ARG A N 1
ATOM 644 C CA . ARG A 1 83 ? 15.469 -12.758 -6.348 1 97.94 83 ARG A CA 1
ATOM 645 C C . ARG A 1 83 ? 14.922 -14.172 -6.461 1 97.94 83 ARG A C 1
ATOM 647 O O . ARG A 1 83 ? 15.453 -15.102 -5.844 1 97.94 83 ARG A O 1
ATOM 654 N N . LEU A 1 84 ? 13.906 -14.312 -7.211 1 98.12 84 LEU A N 1
ATOM 655 C CA . LEU A 1 84 ? 13.281 -15.625 -7.375 1 98.12 84 LEU A CA 1
ATOM 656 C C . LEU A 1 84 ? 14.188 -16.562 -8.148 1 98.12 84 LEU A C 1
ATOM 658 O O . LEU A 1 84 ? 14.219 -17.766 -7.875 1 98.12 84 LEU A O 1
ATOM 662 N N . VAL A 1 85 ? 14.906 -16.031 -9.125 1 98.12 85 VAL A N 1
ATOM 663 C CA . VAL A 1 85 ? 15.883 -16.812 -9.875 1 98.12 85 VAL A CA 1
ATOM 664 C C . VAL A 1 85 ? 17.016 -17.25 -8.961 1 98.12 85 VAL A C 1
ATOM 666 O O . VAL A 1 85 ? 17.438 -18.406 -8.977 1 98.12 85 VAL A O 1
ATOM 669 N N . LYS A 1 86 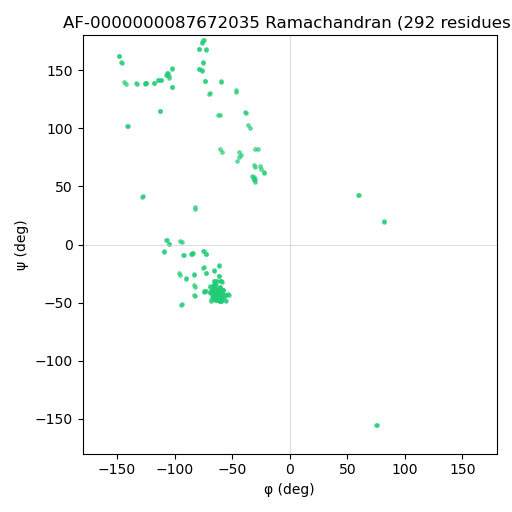? 17.438 -16.344 -8.203 1 97.94 86 LYS A N 1
ATOM 670 C CA . LYS A 1 86 ? 18.516 -16.625 -7.262 1 97.94 86 LYS A CA 1
ATOM 671 C C . LYS A 1 86 ? 18.109 -17.734 -6.289 1 97.94 86 LYS A C 1
ATOM 673 O O . LYS A 1 86 ? 18.938 -18.547 -5.887 1 97.94 86 LYS A O 1
ATOM 678 N N . ARG A 1 87 ? 16.891 -17.859 -5.961 1 96.94 87 ARG A N 1
ATOM 679 C CA . ARG A 1 87 ? 16.359 -18.844 -5.035 1 96.94 87 ARG A CA 1
ATOM 680 C C . ARG A 1 87 ? 16.062 -20.156 -5.754 1 96.94 87 ARG A C 1
ATOM 682 O O . ARG A 1 87 ? 15.633 -21.141 -5.133 1 96.94 87 ARG A O 1
ATOM 689 N N . GLY A 1 88 ? 16.172 -20.109 -7.066 1 97.81 88 GLY A N 1
ATOM 690 C CA . GLY A 1 88 ? 15.953 -21.312 -7.855 1 97.81 88 GLY A CA 1
ATOM 691 C C . GLY A 1 88 ? 14.492 -21.609 -8.125 1 97.81 88 GLY A C 1
ATOM 692 O O . GLY A 1 88 ? 14.125 -22.734 -8.438 1 97.81 88 GLY A O 1
ATOM 693 N N . LEU A 1 89 ? 13.602 -20.641 -8.008 1 98.19 89 LEU A N 1
ATOM 694 C CA . LEU A 1 89 ? 12.164 -20.844 -8.156 1 98.19 89 LEU A CA 1
ATOM 695 C C . LEU A 1 89 ? 11.711 -20.516 -9.57 1 98.19 89 LEU A C 1
ATOM 697 O O . LEU A 1 89 ? 10.664 -21 -10.023 1 98.19 89 LEU A O 1
ATOM 701 N N . VAL A 1 90 ? 12.484 -19.672 -10.234 1 98.44 90 VAL A N 1
ATOM 702 C CA . VAL A 1 90 ? 12.164 -19.234 -11.586 1 98.44 90 VAL A CA 1
ATOM 703 C C . VAL A 1 90 ? 13.359 -19.5 -12.508 1 98.44 90 VAL A C 1
ATOM 705 O O . VAL A 1 90 ? 14.508 -19.266 -12.117 1 98.44 90 VAL A O 1
ATOM 708 N N . ALA A 1 91 ? 13.094 -19.953 -13.656 1 98.12 91 ALA A N 1
ATOM 709 C CA . ALA A 1 91 ? 14.102 -20.141 -14.695 1 98.12 91 ALA A CA 1
ATOM 710 C C . ALA A 1 91 ? 13.953 -19.078 -15.789 1 98.12 91 ALA A C 1
ATOM 712 O O . ALA A 1 91 ? 12.836 -18.656 -16.094 1 98.12 91 ALA A O 1
ATOM 713 N N . THR A 1 92 ? 15.078 -18.719 -16.359 1 95.69 92 THR A N 1
ATOM 714 C CA . THR A 1 92 ? 15.078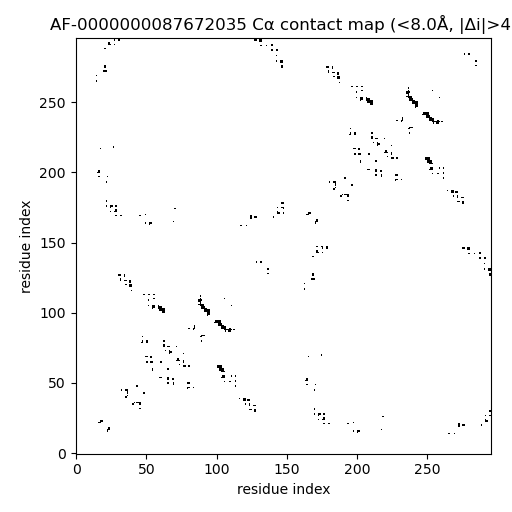 -17.734 -17.438 1 95.69 92 THR A CA 1
ATOM 715 C C . THR A 1 92 ? 15.766 -18.297 -18.688 1 95.69 92 THR A C 1
ATOM 717 O O . THR A 1 92 ? 16.75 -19.031 -18.578 1 95.69 92 THR A O 1
ATOM 720 N N . VAL A 1 93 ? 15.195 -18.016 -19.812 1 93.06 93 VAL A N 1
ATOM 721 C CA . VAL A 1 93 ? 15.805 -18.359 -21.109 1 93.06 93 VAL A CA 1
ATOM 722 C C . VAL A 1 93 ? 15.742 -17.141 -22.031 1 93.06 93 VAL A C 1
ATOM 724 O O . VAL A 1 93 ? 14.758 -16.406 -22.031 1 93.06 93 VAL A O 1
ATOM 727 N N . PRO A 1 94 ? 16.828 -16.938 -22.734 1 90.06 94 PRO A N 1
ATOM 728 C CA . PRO A 1 94 ? 16.75 -15.836 -23.719 1 90.06 94 PRO A CA 1
ATOM 729 C C . PRO A 1 94 ? 15.648 -16.047 -24.75 1 90.06 94 PRO A C 1
ATOM 731 O O . PRO A 1 94 ? 15.398 -17.188 -25.172 1 90.06 94 PRO A O 1
ATOM 734 N N . ASP A 1 95 ? 15 -14.938 -25.031 1 83.94 95 ASP A N 1
ATOM 735 C CA . ASP A 1 95 ? 14 -15.023 -26.094 1 83.94 95 ASP A CA 1
ATOM 736 C C . ASP A 1 95 ? 14.656 -15.234 -27.453 1 83.94 95 ASP A C 1
ATOM 738 O O . ASP A 1 95 ? 15.602 -14.531 -27.812 1 83.94 95 ASP A O 1
ATOM 742 N N . MET A 1 96 ? 14.195 -16.156 -28.156 1 83 96 MET A N 1
ATOM 743 C CA . MET A 1 96 ? 14.773 -16.547 -29.453 1 83 96 MET A CA 1
ATOM 744 C C . MET A 1 96 ? 14.617 -15.422 -30.469 1 83 96 MET A C 1
ATOM 746 O O . MET A 1 96 ? 15.445 -15.273 -31.359 1 83 96 MET A O 1
ATOM 750 N N . SER A 1 97 ? 13.586 -14.688 -30.344 1 85 97 SER A N 1
ATOM 751 C CA . SER A 1 97 ? 13.266 -13.648 -31.312 1 85 97 SER A CA 1
ATOM 752 C C . SER A 1 97 ? 13.898 -12.32 -30.922 1 85 97 SER A C 1
ATOM 754 O O . SER A 1 97 ? 14.102 -11.453 -31.781 1 85 97 SER A O 1
ATOM 756 N N . ASP A 1 98 ? 14.078 -12.078 -29.703 1 78.75 98 ASP A N 1
ATOM 757 C CA . ASP A 1 98 ? 14.68 -10.859 -29.172 1 78.75 98 ASP A CA 1
ATOM 758 C C . ASP A 1 98 ? 15.602 -11.172 -27.984 1 78.75 98 ASP A C 1
ATOM 760 O O . ASP A 1 98 ? 15.133 -11.344 -26.859 1 78.75 98 ASP A O 1
ATOM 764 N N . ALA A 1 99 ? 16.828 -11.172 -28.25 1 74.38 99 ALA A N 1
ATOM 765 C CA . ALA A 1 99 ? 17.844 -11.594 -27.266 1 74.38 99 ALA A CA 1
ATOM 766 C C . ALA A 1 99 ? 17.812 -10.695 -26.031 1 74.38 99 ALA A C 1
ATOM 768 O O . ALA A 1 99 ? 18.312 -11.078 -24.969 1 74.38 99 ALA A O 1
ATOM 769 N N . ARG A 1 100 ? 17.219 -9.555 -26.188 1 76.25 100 ARG A N 1
ATOM 770 C CA . ARG A 1 100 ? 17.172 -8.633 -25.062 1 76.25 100 ARG A CA 1
ATOM 771 C C . ARG A 1 100 ? 16.016 -8.961 -24.125 1 76.25 100 ARG A C 1
ATOM 773 O O . ARG A 1 100 ? 15.984 -8.484 -22.984 1 76.25 100 ARG A O 1
ATOM 780 N N . ARG A 1 101 ? 15.25 -9.898 -24.656 1 86.31 101 ARG A N 1
ATOM 781 C CA . ARG A 1 101 ? 14.109 -10.297 -23.844 1 86.31 101 ARG A CA 1
ATOM 782 C C . ARG A 1 101 ? 14.352 -11.656 -23.188 1 86.31 101 ARG A C 1
ATOM 784 O O . ARG A 1 101 ? 15.055 -12.5 -23.75 1 86.31 101 ARG A O 1
ATOM 791 N N . VAL A 1 102 ? 13.836 -11.695 -21.984 1 91 102 VAL A N 1
ATOM 792 C CA . VAL A 1 102 ? 13.969 -12.977 -21.297 1 91 102 VAL A CA 1
ATOM 793 C C . VAL A 1 102 ? 12.586 -13.594 -21.094 1 91 102 VAL A C 1
ATOM 795 O O . VAL A 1 102 ? 11.609 -12.883 -20.828 1 91 102 VAL A O 1
ATOM 798 N N . VAL A 1 103 ? 12.547 -14.891 -21.25 1 95.62 103 VAL A N 1
ATOM 799 C CA . VAL A 1 103 ? 11.336 -15.664 -21 1 95.62 103 VAL A CA 1
ATOM 800 C C . VAL A 1 103 ? 11.43 -16.375 -19.656 1 95.62 103 VAL A C 1
ATOM 802 O O . VAL A 1 103 ? 12.461 -16.984 -19.344 1 95.62 103 VAL A O 1
ATOM 805 N N . LEU A 1 104 ? 10.312 -16.297 -18.922 1 97.81 104 LEU A N 1
ATOM 806 C CA . LEU A 1 104 ? 10.305 -16.812 -17.562 1 97.81 104 LEU A CA 1
ATOM 807 C C . LEU A 1 104 ? 9.422 -18.047 -17.453 1 97.81 104 LEU A C 1
ATOM 809 O O . LEU A 1 104 ? 8.352 -18.109 -18.062 1 97.81 104 LEU A O 1
ATOM 813 N N . SER A 1 105 ? 9.883 -19 -16.656 1 98.12 105 SER A N 1
ATOM 814 C CA . SER A 1 105 ? 9.094 -20.172 -16.281 1 98.12 105 SER A CA 1
ATOM 815 C C . SER A 1 105 ? 9.422 -20.625 -14.867 1 98.12 105 SER A C 1
ATOM 817 O O . SER A 1 105 ? 10.5 -20.328 -14.344 1 98.12 105 SER A O 1
ATOM 819 N N . LEU A 1 106 ? 8.445 -21.328 -14.297 1 98.25 106 LEU A N 1
ATOM 820 C CA . LEU A 1 106 ? 8.727 -21.922 -12.992 1 98.25 106 LEU A CA 1
ATOM 821 C C . LEU A 1 106 ? 9.648 -23.125 -13.117 1 98.25 106 LEU A C 1
ATOM 823 O O . LEU A 1 106 ? 9.516 -23.906 -14.055 1 98.25 106 LEU A O 1
ATOM 827 N N . THR A 1 107 ? 10.57 -23.219 -12.141 1 98.38 107 THR A N 1
ATOM 828 C CA . THR A 1 107 ? 11.258 -24.5 -11.977 1 98.38 107 THR A CA 1
ATOM 829 C C . THR A 1 107 ? 10.352 -25.516 -11.289 1 98.38 107 THR A C 1
ATOM 831 O O . THR A 1 107 ? 9.242 -25.188 -10.875 1 98.38 107 THR A O 1
ATOM 834 N N . GLN A 1 108 ? 10.859 -26.766 -11.211 1 98 108 GLN A N 1
ATOM 835 C CA . GLN A 1 108 ? 10.117 -27.766 -10.453 1 98 108 GLN A CA 1
ATOM 836 C C . GLN A 1 108 ? 9.945 -27.344 -9 1 98 108 GLN A C 1
ATOM 838 O O . GLN A 1 108 ? 8.859 -27.484 -8.43 1 98 108 GLN A O 1
ATOM 843 N N . GLN A 1 109 ? 10.961 -26.766 -8.484 1 97.62 109 GLN A N 1
ATOM 844 C CA . GLN A 1 109 ? 10.898 -26.25 -7.125 1 97.62 109 GLN A CA 1
ATOM 845 C C . GLN A 1 109 ? 9.898 -25.109 -7.02 1 97.62 109 GLN A C 1
ATOM 847 O O . GLN A 1 109 ? 9.156 -25.016 -6.039 1 97.62 109 GLN A O 1
ATOM 852 N N . GLY A 1 110 ? 9.891 -24.25 -8.016 1 97.56 110 GLY A N 1
ATOM 853 C CA . GLY A 1 110 ? 8.938 -23.141 -8.055 1 97.56 110 GLY A CA 1
ATOM 854 C C . GLY A 1 110 ? 7.492 -23.609 -8.055 1 97.56 110 GLY A C 1
ATOM 855 O O . GLY A 1 110 ? 6.652 -23.047 -7.348 1 97.56 110 GLY A O 1
ATOM 856 N N . GLU A 1 111 ? 7.281 -24.641 -8.805 1 97.25 111 GLU A N 1
ATOM 857 C CA . GLU A 1 111 ? 5.941 -25.219 -8.867 1 97.25 111 GLU A CA 1
ATOM 858 C C . GLU A 1 111 ? 5.52 -25.766 -7.508 1 97.25 111 GLU A C 1
ATOM 860 O O . GLU A 1 111 ? 4.379 -25.578 -7.074 1 97.25 111 GLU A O 1
ATOM 865 N N . GLU A 1 112 ? 6.383 -26.391 -6.906 1 96.5 112 GLU A N 1
ATOM 866 C CA . GLU A 1 112 ? 6.113 -26.984 -5.598 1 96.5 112 GLU A CA 1
ATOM 867 C C . GLU A 1 112 ? 5.84 -25.906 -4.551 1 96.5 112 GLU A C 1
ATOM 869 O O . GLU A 1 112 ? 4.902 -26.031 -3.758 1 96.5 112 GLU A O 1
ATOM 874 N N . VAL A 1 113 ? 6.609 -24.875 -4.605 1 95.62 113 VAL A N 1
ATOM 875 C CA . VAL A 1 113 ? 6.465 -23.766 -3.654 1 95.62 113 VAL A CA 1
ATOM 876 C C . VAL A 1 113 ? 5.105 -23.109 -3.836 1 95.62 113 VAL A C 1
ATOM 878 O O . VAL A 1 113 ? 4.422 -22.797 -2.857 1 95.62 113 VAL A O 1
ATOM 881 N N . VAL A 1 114 ? 4.695 -22.891 -5.039 1 95.44 114 VAL A N 1
ATOM 882 C CA . VAL A 1 114 ? 3.412 -22.25 -5.312 1 95.44 114 VAL A CA 1
ATOM 883 C C . VAL A 1 114 ? 2.277 -23.141 -4.809 1 95.44 114 VAL A C 1
ATOM 885 O O . VAL A 1 114 ? 1.353 -22.656 -4.148 1 95.44 114 VAL A O 1
ATOM 888 N N . THR A 1 115 ? 2.402 -24.375 -5.09 1 93.94 115 THR A N 1
ATOM 889 C CA . THR A 1 115 ? 1.364 -25.312 -4.691 1 93.94 115 THR A CA 1
ATOM 890 C C . THR A 1 115 ? 1.271 -25.406 -3.172 1 93.94 115 THR A C 1
ATOM 892 O O . THR A 1 115 ? 0.174 -25.406 -2.609 1 93.94 115 THR A O 1
ATOM 895 N N . GLU A 1 116 ? 2.373 -25.375 -2.562 1 92.62 116 GLU A N 1
ATOM 896 C CA . GLU A 1 116 ? 2.451 -25.547 -1.114 1 92.62 116 GLU A CA 1
ATOM 897 C C . GLU A 1 116 ? 1.932 -24.312 -0.385 1 92.62 116 GLU A C 1
ATOM 899 O O . GLU A 1 116 ? 1.475 -24.406 0.756 1 92.62 116 GLU A O 1
ATOM 904 N N . ASN A 1 117 ? 1.981 -23.156 -1.051 1 95.25 117 ASN A N 1
ATOM 905 C CA . ASN A 1 117 ? 1.663 -21.922 -0.346 1 95.25 117 ASN A CA 1
ATOM 906 C C . ASN A 1 117 ? 0.282 -21.406 -0.728 1 95.25 117 ASN A C 1
ATOM 908 O O . ASN A 1 117 ? -0.172 -20.391 -0.193 1 95.25 117 ASN A O 1
ATOM 912 N N . ARG A 1 118 ? -0.364 -22.094 -1.557 1 94.31 118 ARG A N 1
ATOM 913 C CA . ARG A 1 118 ? -1.67 -21.641 -2.027 1 94.31 118 ARG A CA 1
ATOM 914 C C . ARG A 1 118 ? -2.658 -21.531 -0.871 1 94.31 118 ARG A C 1
ATOM 916 O O . ARG A 1 118 ? -3.391 -20.531 -0.768 1 94.31 118 ARG A O 1
ATOM 923 N N . GLN A 1 119 ? -2.65 -22.547 -0.056 1 94.31 119 GLN A N 1
ATOM 924 C CA . GLN A 1 119 ? -3.578 -22.547 1.071 1 94.31 119 GLN A CA 1
ATOM 925 C C . GLN A 1 119 ? -3.23 -21.438 2.066 1 94.31 119 GLN A C 1
ATOM 927 O O . GLN A 1 119 ? -4.125 -20.812 2.637 1 94.31 119 GLN A O 1
ATOM 932 N N . ALA A 1 120 ? -1.996 -21.266 2.293 1 95.75 120 ALA A N 1
ATOM 933 C CA . ALA A 1 120 ? -1.547 -20.188 3.18 1 95.75 120 ALA A CA 1
ATOM 934 C C . ALA A 1 120 ? -1.956 -18.828 2.639 1 95.75 120 ALA A C 1
ATOM 936 O O . ALA A 1 120 ? -2.391 -17.953 3.396 1 95.75 120 ALA A O 1
ATOM 937 N N . ALA A 1 121 ? -1.824 -18.688 1.34 1 96.44 121 ALA A N 1
ATOM 938 C CA . ALA A 1 121 ? -2.217 -17.438 0.705 1 96.44 121 ALA A CA 1
ATOM 939 C C . ALA A 1 121 ? -3.717 -17.188 0.847 1 96.44 121 ALA A C 1
ATOM 941 O O . ALA A 1 121 ? -4.148 -16.078 1.115 1 96.44 121 ALA A O 1
ATOM 942 N N . ARG A 1 122 ? -4.477 -18.203 0.748 1 95.81 122 ARG A N 1
ATOM 943 C CA . ARG A 1 122 ? -5.918 -18.109 0.946 1 95.81 122 ARG A CA 1
ATOM 944 C C . ARG A 1 122 ? -6.246 -17.719 2.387 1 95.81 122 ARG A C 1
ATOM 946 O O . ARG A 1 122 ? -7.152 -16.922 2.631 1 95.81 122 ARG A O 1
ATOM 953 N N . ALA A 1 123 ? -5.559 -18.328 3.293 1 97.06 123 ALA A N 1
ATOM 954 C CA . ALA A 1 123 ? -5.75 -18.031 4.707 1 97.06 123 ALA A CA 1
ATOM 955 C C . ALA A 1 123 ? -5.453 -16.562 5.004 1 97.06 123 ALA A C 1
ATOM 957 O O . ALA A 1 123 ? -6.133 -15.938 5.82 1 97.06 123 ALA A O 1
ATOM 958 N N . ALA A 1 124 ? -4.445 -16.031 4.348 1 97.31 124 ALA A N 1
ATOM 959 C CA . ALA A 1 124 ? -4.109 -14.617 4.52 1 97.31 124 ALA A CA 1
ATOM 960 C C . ALA A 1 124 ? -5.246 -13.727 4.043 1 97.31 124 ALA A C 1
ATOM 962 O O . ALA A 1 124 ? -5.578 -12.734 4.699 1 97.31 124 ALA A O 1
ATOM 963 N N . THR A 1 125 ? -5.816 -14.07 2.941 1 97.25 125 THR A N 1
ATOM 964 C CA . THR A 1 125 ? -6.965 -13.344 2.418 1 97.25 125 THR A CA 1
ATOM 965 C C . THR A 1 125 ? -8.125 -13.375 3.406 1 97.25 125 THR A C 1
ATOM 967 O O . THR A 1 125 ? -8.711 -12.344 3.717 1 97.25 125 THR A O 1
ATOM 970 N N . GLU A 1 126 ? -8.359 -14.547 3.889 1 97.25 126 GLU A N 1
ATOM 971 C CA . GLU A 1 126 ? -9.469 -14.727 4.824 1 97.25 126 GLU A CA 1
ATOM 972 C C . GLU A 1 126 ? -9.234 -13.93 6.109 1 97.25 126 GLU A C 1
ATOM 974 O O . GLU A 1 126 ? -10.148 -13.273 6.609 1 97.25 126 GLU A O 1
ATOM 979 N N . GLU A 1 127 ? -8.055 -14.008 6.598 1 98.19 127 GLU A N 1
ATOM 980 C CA . GLU A 1 127 ? -7.73 -13.273 7.816 1 98.19 127 GLU A CA 1
ATOM 981 C C . GLU A 1 127 ? -7.812 -11.766 7.59 1 98.19 127 GLU A C 1
ATOM 983 O O . GLU A 1 127 ? -8.305 -11.031 8.453 1 98.19 127 GLU A O 1
ATOM 988 N N . THR A 1 128 ? -7.387 -11.281 6.473 1 98.44 128 THR A N 1
ATOM 989 C CA . THR A 1 128 ? -7.438 -9.867 6.141 1 98.44 128 THR A CA 1
ATOM 990 C C . THR A 1 128 ? -8.875 -9.359 6.129 1 98.44 128 THR A C 1
ATOM 992 O O . THR A 1 128 ? -9.156 -8.258 6.613 1 98.44 128 THR A O 1
ATOM 995 N N . LEU A 1 129 ? -9.781 -10.172 5.645 1 98.56 129 LEU A N 1
ATOM 996 C CA . LEU A 1 129 ? -11.164 -9.75 5.441 1 98.56 129 LEU A CA 1
ATOM 997 C C . LEU A 1 129 ? -12.031 -10.133 6.637 1 98.56 129 LEU A C 1
ATOM 999 O O . LEU A 1 129 ? -13.234 -9.875 6.645 1 98.56 129 LEU A O 1
ATOM 1003 N N . SER A 1 130 ? -11.438 -10.695 7.641 1 98.25 130 SER A N 1
ATOM 1004 C CA . SER A 1 130 ? -12.148 -11.297 8.758 1 98.25 130 SER A CA 1
ATOM 1005 C C . SER A 1 130 ? -13 -10.266 9.492 1 98.25 130 SER A C 1
ATOM 1007 O O . SER A 1 130 ? -14.008 -10.617 10.117 1 98.25 130 SER A O 1
ATOM 1009 N N . PRO A 1 131 ? -12.695 -8.945 9.516 1 98.5 131 PRO A N 1
ATOM 1010 C CA . PRO A 1 131 ? -13.547 -7.961 10.188 1 98.5 131 PRO A CA 1
ATOM 1011 C C . PRO A 1 131 ? -14.844 -7.684 9.438 1 98.5 131 PRO A C 1
ATOM 1013 O O . PRO A 1 131 ? -15.742 -7.023 9.961 1 98.5 131 PRO A O 1
ATOM 1016 N N . LEU A 1 132 ? -14.953 -8.195 8.273 1 98.5 132 LEU A N 1
ATOM 1017 C CA . LEU A 1 132 ? -16.109 -7.938 7.434 1 98.5 132 LEU A CA 1
ATOM 1018 C C . LEU A 1 132 ? -17.016 -9.172 7.359 1 98.5 132 LEU A C 1
ATOM 1020 O O . LEU A 1 132 ? -16.516 -10.297 7.305 1 98.5 132 LEU A O 1
ATOM 1024 N N . THR A 1 133 ? -18.328 -8.922 7.273 1 98.06 133 THR A N 1
ATOM 1025 C CA . THR A 1 133 ? -19.266 -10.008 7 1 98.06 133 THR A CA 1
ATOM 1026 C C . THR A 1 133 ? -19.156 -10.453 5.543 1 98.06 133 THR A C 1
ATOM 1028 O O . THR A 1 133 ? -18.547 -9.773 4.719 1 98.06 133 THR A O 1
ATOM 1031 N N . SER A 1 134 ? -19.781 -11.594 5.258 1 96.69 134 SER A N 1
ATOM 1032 C CA . SER A 1 134 ? -19.75 -12.109 3.893 1 96.69 134 SER A CA 1
ATOM 1033 C C . SER A 1 134 ? -20.328 -11.102 2.904 1 96.69 134 SER A C 1
ATOM 1035 O O . SER A 1 134 ? -19.781 -10.914 1.812 1 96.69 134 SER A O 1
ATOM 1037 N N . GLY A 1 135 ? -21.344 -10.461 3.312 1 97.31 135 GLY A N 1
ATOM 1038 C CA . GLY A 1 135 ? -21.922 -9.438 2.465 1 97.31 135 GLY A CA 1
ATOM 1039 C C . GLY A 1 135 ? -21.047 -8.211 2.309 1 97.31 135 GLY A C 1
ATOM 1040 O O . GLY A 1 135 ? -20.906 -7.676 1.208 1 97.31 135 GLY A O 1
ATOM 1041 N N . GLU A 1 136 ? -20.438 -7.773 3.359 1 98.19 136 GLU A N 1
ATOM 1042 C CA . GLU A 1 136 ? -19.531 -6.629 3.338 1 98.19 136 GLU A CA 1
ATOM 1043 C C . GLU A 1 136 ? -18.297 -6.918 2.488 1 98.19 136 GLU A C 1
ATOM 1045 O O . GLU A 1 136 ? -17.797 -6.039 1.774 1 98.19 136 GLU A O 1
ATOM 1050 N N . ARG A 1 137 ? -17.875 -8.188 2.529 1 97.88 137 ARG A N 1
ATOM 1051 C CA . ARG A 1 137 ? -16.719 -8.586 1.75 1 97.88 137 ARG A CA 1
ATOM 1052 C C . ARG A 1 137 ? -16.969 -8.414 0.256 1 97.88 137 ARG A C 1
ATOM 1054 O O . ARG A 1 137 ? -16.125 -7.859 -0.461 1 97.88 137 ARG A O 1
ATOM 1061 N N . MET A 1 138 ? -18.078 -8.891 -0.148 1 97.06 138 MET A N 1
ATOM 1062 C CA . MET A 1 138 ? -18.438 -8.82 -1.564 1 97.06 138 MET A CA 1
ATOM 1063 C C . MET A 1 138 ? -18.5 -7.375 -2.039 1 97.06 138 MET A C 1
ATOM 1065 O O . MET A 1 138 ? -17.953 -7.031 -3.082 1 97.06 138 MET A O 1
ATOM 1069 N N . ILE A 1 139 ? -19.109 -6.516 -1.245 1 97.88 139 ILE A N 1
ATOM 1070 C CA . ILE A 1 139 ? -19.234 -5.102 -1.582 1 97.88 139 ILE A CA 1
ATOM 1071 C C . ILE A 1 139 ? -17.859 -4.441 -1.584 1 97.88 139 ILE A C 1
ATOM 1073 O O . ILE A 1 139 ? -17.531 -3.691 -2.504 1 97.88 139 ILE A O 1
ATOM 1077 N N . PHE A 1 140 ? -17.109 -4.766 -0.583 1 98.69 140 PHE A N 1
ATOM 1078 C CA . PHE A 1 140 ? -15.789 -4.168 -0.435 1 98.69 140 PHE A CA 1
ATOM 1079 C C . PHE A 1 140 ? -14.906 -4.5 -1.633 1 98.69 140 PHE A C 1
A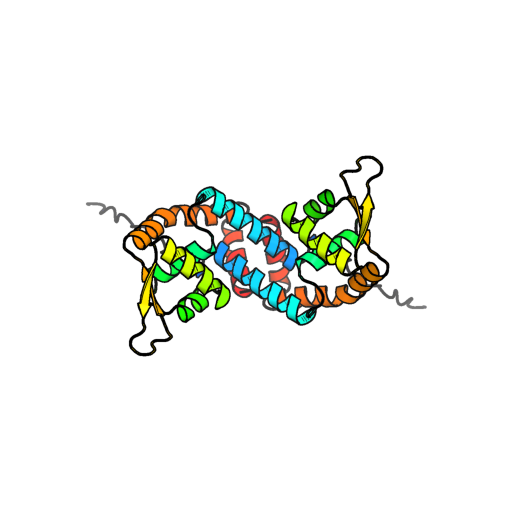TOM 1081 O O . PHE A 1 140 ? -14.305 -3.607 -2.229 1 98.69 140 PHE A O 1
ATOM 1088 N N . LEU A 1 141 ? -14.859 -5.773 -2.023 1 98.12 141 LEU A N 1
ATOM 1089 C CA . LEU A 1 141 ? -14 -6.215 -3.119 1 98.12 141 LEU A CA 1
ATOM 1090 C C . LEU A 1 141 ? -14.469 -5.633 -4.449 1 98.12 141 LEU A C 1
ATOM 1092 O O . LEU A 1 141 ? -13.656 -5.277 -5.301 1 98.12 141 LEU A O 1
ATOM 1096 N N . GLU A 1 142 ? -15.734 -5.516 -4.594 1 98 142 GLU A N 1
ATOM 1097 C CA . GLU A 1 142 ? -16.281 -4.914 -5.805 1 98 142 GLU A CA 1
ATOM 1098 C C . GLU A 1 142 ? -15.875 -3.445 -5.918 1 98 142 GLU A C 1
ATOM 1100 O O . GLU A 1 142 ? -15.438 -2.996 -6.98 1 98 142 GLU A O 1
ATOM 1105 N N . LEU A 1 143 ? -16.031 -2.721 -4.852 1 98.44 143 LEU A N 1
ATOM 1106 C CA . LEU A 1 143 ? -15.695 -1.3 -4.848 1 98.44 143 LEU A CA 1
ATOM 1107 C C . LEU A 1 143 ? -14.188 -1.097 -4.977 1 98.44 143 LEU A C 1
ATOM 1109 O O . LEU A 1 143 ? -13.734 -0.178 -5.668 1 98.44 143 LEU A O 1
ATOM 1113 N N . LEU A 1 144 ? -13.445 -1.955 -4.281 1 98.38 144 LEU A N 1
ATOM 1114 C CA . LEU A 1 144 ? -11.992 -1.895 -4.375 1 98.38 144 LEU A CA 1
ATOM 1115 C C . LEU A 1 144 ? -11.531 -2.127 -5.809 1 98.38 144 LEU A C 1
ATOM 1117 O O . LEU A 1 144 ? -10.617 -1.445 -6.289 1 98.38 144 LEU A O 1
ATOM 1121 N N . GLN A 1 145 ? -12.164 -3 -6.516 1 97.88 145 GLN A N 1
ATOM 1122 C CA . GLN A 1 145 ? -11.836 -3.291 -7.906 1 97.88 145 GLN A CA 1
ATOM 1123 C C . GLN A 1 145 ? -12.109 -2.084 -8.805 1 97.88 145 GLN A C 1
ATOM 1125 O O . GLN A 1 145 ? -11.375 -1.832 -9.758 1 97.88 145 GLN A O 1
ATOM 1130 N N . LYS A 1 146 ? -13.117 -1.313 -8.492 1 97.69 146 LYS A N 1
ATOM 1131 C CA . LYS A 1 146 ? -13.43 -0.106 -9.25 1 97.69 146 LYS A CA 1
ATOM 1132 C C . LYS A 1 146 ? -12.328 0.935 -9.109 1 97.69 146 LYS A C 1
ATOM 1134 O O . LYS A 1 146 ? -12.188 1.819 -9.961 1 97.69 146 LYS A O 1
ATOM 1139 N N . LEU A 1 147 ? -11.531 0.816 -8.008 1 97 147 LEU A N 1
ATOM 1140 C CA . LEU A 1 147 ? -10.516 1.815 -7.699 1 97 147 LEU A CA 1
ATOM 1141 C C . LEU A 1 147 ? -9.164 1.42 -8.297 1 97 147 LEU A C 1
ATOM 1143 O O . LEU A 1 147 ? -8.188 2.166 -8.188 1 97 147 LEU A O 1
ATOM 1147 N N . CYS A 1 148 ? -9.078 0.23 -8.805 1 94.75 148 CYS A N 1
ATOM 1148 C CA . CYS A 1 148 ? -7.816 -0.281 -9.328 1 94.75 148 CYS A CA 1
ATOM 1149 C C . CYS A 1 148 ? -7.672 0.052 -10.812 1 94.75 148 CYS A C 1
ATOM 1151 O O . CYS A 1 148 ? -8.672 0.193 -11.523 1 94.75 148 CYS A O 1
ATOM 1153 N N . MET B 1 1 ? -32.844 -48.156 -5.418 1 36.72 1 MET B N 1
ATOM 1154 C CA . MET B 1 1 ? -32.781 -46.781 -5.859 1 36.72 1 MET B CA 1
ATOM 1155 C C . MET B 1 1 ? -31.484 -46.125 -5.398 1 36.72 1 MET B C 1
ATOM 1157 O O . MET B 1 1 ? -31.266 -45.938 -4.203 1 36.72 1 MET B O 1
ATOM 1161 N N . GLN B 1 2 ? -30.328 -46.406 -5.996 1 44.38 2 GLN B N 1
ATOM 1162 C CA . GLN B 1 2 ? -28.938 -46.094 -5.688 1 44.38 2 GLN B CA 1
ATOM 1163 C C . GLN B 1 2 ? -28.719 -44.562 -5.656 1 44.38 2 GLN B C 1
ATOM 1165 O O . GLN B 1 2 ? -28.984 -43.875 -6.637 1 44.38 2 GLN B O 1
ATOM 1170 N N . ILE B 1 3 ? -29.031 -43.875 -4.57 1 42.78 3 ILE B N 1
ATOM 1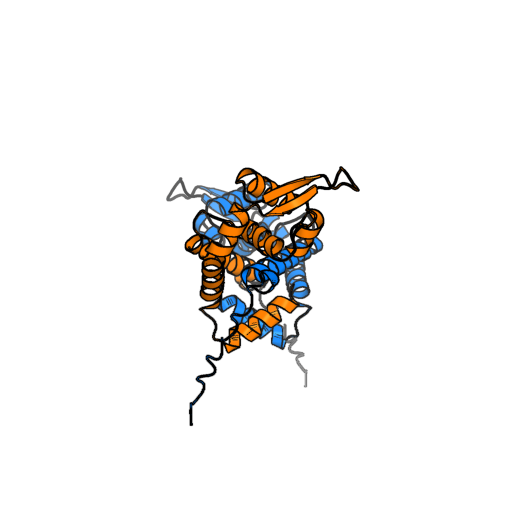171 C CA . ILE B 1 3 ? -28.672 -42.469 -4.375 1 42.78 3 ILE B CA 1
ATOM 1172 C C . ILE B 1 3 ? -27.219 -42.25 -4.77 1 42.78 3 ILE B C 1
ATOM 1174 O O . ILE B 1 3 ? -26.312 -42.844 -4.191 1 42.78 3 ILE B O 1
ATOM 1178 N N . SER B 1 4 ? -26.906 -42.281 -6.066 1 33.22 4 SER B N 1
ATOM 1179 C CA . SER B 1 4 ? -25.594 -41.812 -6.465 1 33.22 4 SER B CA 1
ATOM 1180 C C . SER B 1 4 ? -25.234 -40.5 -5.734 1 33.22 4 SER B C 1
ATOM 1182 O O . SER B 1 4 ? -25.969 -39.531 -5.82 1 33.22 4 SER B O 1
ATOM 1184 N N . ALA B 1 5 ? -24.828 -40.625 -4.539 1 40.66 5 ALA B N 1
ATOM 1185 C CA . ALA B 1 5 ? -24.156 -39.531 -3.854 1 40.66 5 ALA B CA 1
ATOM 1186 C C . ALA B 1 5 ? -23.344 -38.688 -4.832 1 40.66 5 ALA B C 1
ATOM 1188 O O . ALA B 1 5 ? -22.297 -39.125 -5.328 1 40.66 5 ALA B O 1
ATOM 1189 N N . GLU B 1 6 ? -23.953 -38.062 -5.902 1 38.69 6 GLU B N 1
ATOM 1190 C CA . GLU B 1 6 ? -23.219 -37 -6.586 1 38.69 6 GLU B CA 1
ATOM 1191 C C . GLU B 1 6 ? -22.281 -36.25 -5.625 1 38.69 6 GLU B C 1
ATOM 1193 O O . GLU B 1 6 ? -22.734 -35.625 -4.664 1 38.69 6 GLU B O 1
ATOM 1198 N N . THR B 1 7 ? -21.281 -36.875 -5.164 1 42.19 7 THR B N 1
ATOM 1199 C CA . THR B 1 7 ? -20.203 -36.156 -4.5 1 42.19 7 THR B CA 1
ATOM 1200 C C . THR B 1 7 ? -20.031 -34.75 -5.086 1 42.19 7 THR B C 1
ATOM 1202 O O . THR B 1 7 ? -19.656 -34.594 -6.254 1 42.19 7 THR B O 1
ATOM 1205 N N . GLY B 1 8 ? -21.062 -33.906 -5.129 1 39.78 8 GLY B N 1
ATOM 1206 C CA . GLY B 1 8 ? -20.953 -32.5 -5.484 1 39.78 8 GLY B CA 1
ATOM 1207 C C . GLY B 1 8 ? -19.562 -31.938 -5.281 1 39.78 8 GLY B C 1
ATOM 1208 O O . GLY B 1 8 ? -19.156 -31.672 -4.152 1 39.78 8 GLY B O 1
ATOM 1209 N N . HIS B 1 9 ? -18.469 -32.375 -5.926 1 43.56 9 HIS B N 1
ATOM 1210 C CA . HIS B 1 9 ? -17.141 -31.781 -5.961 1 43.56 9 HIS B CA 1
ATOM 1211 C C . HIS B 1 9 ? -17.219 -30.266 -5.855 1 43.56 9 HIS B C 1
ATOM 1213 O O . HIS B 1 9 ? -17.672 -29.594 -6.789 1 43.56 9 HIS B O 1
ATOM 1219 N N . ILE B 1 10 ? -17.75 -29.609 -4.945 1 45.06 10 ILE B N 1
ATOM 1220 C CA . ILE B 1 10 ? -17.625 -28.172 -4.738 1 45.06 10 ILE B CA 1
ATOM 1221 C C . ILE B 1 10 ? -16.297 -27.688 -5.34 1 45.06 10 ILE B C 1
ATOM 1223 O O . ILE B 1 10 ? -15.227 -28.094 -4.914 1 45.06 10 ILE B O 1
ATOM 1227 N N . GLU B 1 11 ? -16.047 -27.688 -6.605 1 47.53 11 GLU B N 1
ATOM 1228 C CA . GLU B 1 11 ? -14.961 -27.156 -7.422 1 47.53 11 GLU B CA 1
ATOM 1229 C C . GLU B 1 11 ? -14.352 -25.906 -6.781 1 47.53 11 GLU B C 1
ATOM 1231 O O . GLU B 1 11 ? -15.055 -24.922 -6.527 1 47.53 11 GLU B O 1
ATOM 1236 N N . GLU B 1 12 ? -13.438 -26.047 -5.824 1 59.5 12 GLU B N 1
ATOM 1237 C CA . GLU B 1 12 ? -12.672 -24.969 -5.219 1 59.5 12 GLU B CA 1
ATOM 1238 C C . GLU B 1 12 ? -12.32 -23.906 -6.25 1 59.5 12 GLU B C 1
ATOM 1240 O O . GLU B 1 12 ? -11.883 -24.219 -7.359 1 59.5 12 GLU B O 1
ATOM 1245 N N . THR B 1 13 ? -12.945 -22.797 -6.324 1 67.38 13 THR B N 1
ATOM 1246 C CA . THR B 1 13 ? -12.625 -21.672 -7.203 1 67.38 13 THR B CA 1
ATOM 1247 C C . THR B 1 13 ? -11.109 -21.5 -7.309 1 67.38 13 THR B C 1
ATOM 1249 O O . THR B 1 13 ? -10.406 -21.469 -6.297 1 67.38 13 THR B O 1
ATOM 1252 N N . PRO B 1 14 ? -10.641 -21.734 -8.453 1 83.94 14 PRO B N 1
ATOM 1253 C CA . PRO B 1 14 ? -9.195 -21.578 -8.641 1 83.94 14 PRO B CA 1
ATOM 1254 C C . PRO B 1 14 ? -8.656 -20.281 -8.039 1 83.94 14 PRO B C 1
ATOM 1256 O O . PRO B 1 14 ? -9.344 -19.25 -8.047 1 83.94 14 PRO B O 1
ATOM 1259 N N . TYR B 1 15 ? -7.637 -20.469 -7.371 1 89.62 15 TYR B N 1
ATOM 1260 C CA . TYR B 1 15 ? -6.949 -19.328 -6.785 1 89.62 15 TYR B CA 1
ATOM 1261 C C . TYR B 1 15 ? -6.441 -18.375 -7.867 1 89.62 15 TYR B C 1
ATOM 1263 O O . TYR B 1 15 ? -5.633 -18.766 -8.711 1 89.62 15 TYR B O 1
ATOM 1271 N N . GLN B 1 16 ? -7.035 -17.25 -7.914 1 93 16 GLN B N 1
ATOM 1272 C CA . GLN B 1 16 ? -6.586 -16.203 -8.812 1 93 16 GLN B CA 1
ATOM 1273 C C . GLN B 1 16 ? -6.016 -15.016 -8.039 1 93 16 GLN B C 1
ATOM 1275 O O . GLN B 1 16 ? -6.758 -14.281 -7.383 1 93 16 GLN B O 1
ATOM 1280 N N . VAL B 1 17 ? -4.75 -14.781 -8.195 1 94.56 17 VAL B N 1
ATOM 1281 C CA . VAL B 1 17 ? -4.055 -13.805 -7.363 1 94.56 17 VAL B CA 1
ATOM 1282 C C . VAL B 1 17 ? -4.633 -12.414 -7.613 1 94.56 17 VAL B C 1
ATOM 1284 O O . VAL B 1 17 ? -4.75 -11.609 -6.688 1 94.56 17 VAL B O 1
ATOM 1287 N N . GLU B 1 18 ? -5.109 -12.125 -8.852 1 93.94 18 GLU B N 1
ATOM 1288 C CA . GLU B 1 18 ? -5.566 -10.797 -9.234 1 93.94 18 GLU B CA 1
ATOM 1289 C C . GLU B 1 18 ? -6.934 -10.484 -8.625 1 93.94 18 GLU B C 1
ATOM 1291 O O . GLU B 1 18 ? -7.406 -9.344 -8.703 1 93.94 18 GLU B O 1
ATOM 1296 N N . ARG B 1 19 ? -7.48 -11.492 -7.977 1 93.44 19 ARG B N 1
ATOM 1297 C CA . ARG B 1 19 ? -8.781 -11.297 -7.355 1 93.44 19 ARG B CA 1
ATOM 1298 C C . ARG B 1 19 ? -8.672 -11.273 -5.832 1 93.44 19 ARG B C 1
ATOM 1300 O O . ARG B 1 19 ? -9.664 -11.062 -5.133 1 93.44 19 ARG B O 1
ATOM 1307 N N . GLN B 1 20 ? -7.516 -11.539 -5.355 1 96.06 20 GLN B N 1
ATOM 1308 C CA . GLN B 1 20 ? -7.297 -11.57 -3.912 1 96.06 20 GLN B CA 1
ATOM 1309 C C . GLN B 1 20 ? -7.156 -10.164 -3.346 1 96.06 20 GLN B C 1
ATOM 1311 O O . GLN B 1 20 ? -6.637 -9.266 -4.016 1 96.06 20 GLN B O 1
ATOM 1316 N N . VAL B 1 21 ? -7.504 -9.93 -2.131 1 97.88 21 VAL B N 1
ATOM 1317 C CA . VAL B 1 21 ? -7.586 -8.625 -1.486 1 97.88 21 VAL B CA 1
ATOM 1318 C C . VAL B 1 21 ? -6.203 -7.977 -1.449 1 97.88 21 VAL B C 1
ATOM 1320 O O . VAL B 1 21 ? -6.074 -6.766 -1.627 1 97.88 21 VAL B O 1
ATOM 1323 N N . GLY B 1 22 ? -5.203 -8.789 -1.193 1 98.06 22 GLY B N 1
ATOM 1324 C CA . GLY B 1 22 ? -3.863 -8.219 -1.135 1 98.06 22 GLY B CA 1
ATOM 1325 C C . GLY B 1 22 ? -3.424 -7.59 -2.443 1 98.06 22 GLY B C 1
ATOM 1326 O O . GLY B 1 22 ? -2.82 -6.516 -2.449 1 98.06 22 GLY B O 1
ATOM 1327 N N . PHE B 1 23 ? -3.775 -8.219 -3.516 1 97.94 23 PHE B N 1
ATOM 1328 C CA . PHE B 1 23 ? -3.467 -7.719 -4.848 1 97.94 23 PHE B CA 1
ATOM 1329 C C . PHE B 1 23 ? -4.223 -6.43 -5.133 1 97.94 23 PHE B C 1
ATOM 1331 O O . PHE B 1 23 ? -3.635 -5.445 -5.586 1 97.94 23 PHE B O 1
ATOM 1338 N N . LEU B 1 24 ? -5.402 -6.379 -4.781 1 98.31 24 LEU B N 1
ATOM 1339 C CA . LEU B 1 24 ? -6.27 -5.238 -5.062 1 98.31 24 LEU B CA 1
ATOM 1340 C C . LEU B 1 24 ? -5.906 -4.051 -4.18 1 98.31 24 LEU B C 1
ATOM 1342 O O . LEU B 1 24 ? -5.914 -2.906 -4.641 1 98.31 24 LEU B O 1
ATOM 1346 N N . LEU B 1 25 ? -5.586 -4.312 -2.922 1 98.56 25 LEU B N 1
ATOM 1347 C CA . LEU B 1 25 ? -5.148 -3.248 -2.023 1 98.56 25 LEU B CA 1
ATOM 1348 C C . LEU B 1 25 ? -3.869 -2.596 -2.533 1 98.56 25 LEU B C 1
ATOM 1350 O O . LEU B 1 25 ? -3.75 -1.368 -2.531 1 98.56 25 LEU B O 1
ATOM 1354 N N . ARG B 1 26 ? -2.967 -3.402 -2.959 1 97.94 26 ARG B N 1
ATOM 1355 C CA . ARG B 1 26 ? -1.713 -2.875 -3.488 1 97.94 26 ARG B CA 1
ATOM 1356 C C . ARG B 1 26 ? -1.96 -2.008 -4.719 1 97.94 26 ARG B C 1
ATOM 1358 O O . ARG B 1 26 ? -1.407 -0.911 -4.832 1 97.94 26 ARG B O 1
ATOM 1365 N N . GLN B 1 27 ? -2.771 -2.463 -5.559 1 98.06 27 GLN B N 1
ATOM 1366 C CA . GLN B 1 27 ? -3.047 -1.72 -6.785 1 98.06 27 GLN B CA 1
ATOM 1367 C C . GLN B 1 27 ? -3.762 -0.406 -6.48 1 98.06 27 GLN B C 1
ATOM 1369 O O . GLN B 1 27 ? -3.438 0.631 -7.062 1 98.06 27 GLN B O 1
ATOM 1374 N N . ALA B 1 28 ? -4.723 -0.473 -5.621 1 98.44 28 ALA B N 1
ATOM 1375 C CA . ALA B 1 28 ? -5.441 0.739 -5.238 1 98.44 28 ALA B CA 1
ATOM 1376 C C . ALA B 1 28 ? -4.504 1.751 -4.586 1 98.44 28 ALA B C 1
ATOM 1378 O O . ALA B 1 28 ? -4.59 2.951 -4.855 1 98.44 28 ALA B O 1
ATOM 1379 N N . ASN B 1 29 ? -3.664 1.235 -3.727 1 98.31 29 ASN B N 1
ATOM 1380 C CA . ASN B 1 29 ? -2.688 2.109 -3.086 1 98.31 29 ASN B CA 1
ATOM 1381 C C . ASN B 1 29 ? -1.727 2.717 -4.102 1 98.31 29 ASN B C 1
ATOM 1383 O O . ASN B 1 29 ? -1.418 3.908 -4.035 1 98.31 29 ASN B O 1
ATOM 1387 N N . GLN B 1 30 ? -1.291 1.908 -5.035 1 97.62 30 GLN B N 1
ATOM 1388 C CA . GLN B 1 30 ? -0.413 2.391 -6.098 1 97.62 30 GLN B CA 1
ATOM 1389 C C . GLN B 1 30 ? -1.083 3.498 -6.902 1 97.62 30 GLN B C 1
ATOM 1391 O O . GLN B 1 30 ? -0.454 4.508 -7.219 1 97.62 30 GLN B O 1
ATOM 1396 N N . ARG B 1 31 ? -2.299 3.314 -7.242 1 97.88 31 ARG B N 1
ATOM 1397 C CA . ARG B 1 31 ? -3.047 4.316 -7.996 1 97.88 31 ARG B CA 1
ATOM 1398 C C . ARG B 1 31 ? -3.166 5.617 -7.211 1 97.88 31 ARG B C 1
ATOM 1400 O O . ARG B 1 31 ? -2.955 6.699 -7.758 1 97.88 31 ARG B O 1
ATOM 1407 N N . HIS B 1 32 ? -3.484 5.504 -5.957 1 98.44 32 HIS B N 1
ATOM 1408 C CA . HIS B 1 32 ? -3.605 6.703 -5.141 1 98.44 32 HIS B CA 1
ATOM 1409 C C . HIS B 1 32 ? -2.273 7.441 -5.047 1 98.44 32 HIS B C 1
ATOM 1411 O O . HIS B 1 32 ? -2.232 8.672 -5.156 1 98.44 32 HIS B O 1
ATOM 1417 N N . VAL B 1 33 ? -1.233 6.719 -4.809 1 97.31 33 VAL B N 1
ATOM 1418 C CA . VAL B 1 33 ? 0.091 7.32 -4.688 1 97.31 33 VAL B CA 1
ATOM 1419 C C . VAL B 1 33 ? 0.449 8.055 -5.977 1 97.31 33 VAL B C 1
ATOM 1421 O O . VAL B 1 33 ? 0.988 9.164 -5.938 1 97.31 33 VAL B O 1
ATOM 1424 N N . ALA B 1 34 ? 0.126 7.457 -7.086 1 97.06 34 ALA B N 1
ATOM 1425 C CA . ALA B 1 34 ? 0.394 8.094 -8.375 1 97.06 34 ALA B CA 1
ATOM 1426 C C . ALA B 1 34 ? -0.425 9.367 -8.531 1 97.06 34 ALA B C 1
ATOM 1428 O O . ALA B 1 34 ? 0.095 10.398 -8.977 1 97.06 34 ALA B O 1
ATOM 1429 N N . ILE B 1 35 ? -1.665 9.32 -8.195 1 97.81 35 ILE B N 1
ATOM 1430 C CA . ILE B 1 35 ? -2.551 10.477 -8.266 1 97.81 35 ILE B CA 1
ATOM 1431 C C . ILE B 1 35 ? -2.016 11.586 -7.371 1 97.81 35 ILE B C 1
ATOM 1433 O O . ILE B 1 35 ? -1.901 12.742 -7.797 1 97.81 35 ILE B O 1
ATOM 1437 N N . PHE B 1 36 ? -1.684 11.219 -6.148 1 97.88 36 PHE B N 1
ATOM 1438 C CA . PHE B 1 36 ? -1.16 12.18 -5.188 1 97.88 36 PHE B CA 1
ATOM 1439 C C . PHE B 1 36 ? 0.105 12.844 -5.715 1 97.88 36 PHE B C 1
ATOM 1441 O O . PHE B 1 36 ? 0.228 14.07 -5.688 1 97.88 36 PHE B O 1
ATOM 1448 N N . SER B 1 37 ? 0.948 12.086 -6.23 1 96.5 37 SER B N 1
ATOM 1449 C CA . SER B 1 37 ? 2.213 12.594 -6.758 1 96.5 37 SER B CA 1
ATOM 1450 C C . SER B 1 37 ? 1.981 13.555 -7.914 1 96.5 37 SER B C 1
ATOM 1452 O O . SER B 1 37 ? 2.662 14.578 -8.023 1 96.5 37 SER B O 1
ATOM 1454 N N . ASN B 1 38 ? 1.071 13.211 -8.727 1 96.12 38 ASN B N 1
ATOM 1455 C CA . ASN B 1 38 ? 0.773 14.055 -9.875 1 96.12 38 ASN B CA 1
ATOM 1456 C C . ASN B 1 38 ? 0.198 15.406 -9.453 1 96.12 38 ASN B C 1
ATOM 1458 O O . ASN B 1 38 ? 0.481 16.422 -10.078 1 96.12 38 ASN B O 1
ATOM 1462 N N . ILE B 1 39 ? -0.563 15.422 -8.422 1 96.44 39 ILE B N 1
ATOM 1463 C CA . ILE B 1 39 ? -1.262 16.625 -7.992 1 96.44 39 ILE B CA 1
ATOM 1464 C C . ILE B 1 39 ? -0.323 17.484 -7.152 1 96.44 39 ILE B C 1
ATOM 1466 O O . ILE B 1 39 ? -0.258 18.703 -7.344 1 96.44 39 ILE B O 1
ATOM 1470 N N . ILE B 1 40 ? 0.418 16.828 -6.242 1 93.06 40 ILE B N 1
ATOM 1471 C CA . ILE B 1 40 ? 1.283 17.547 -5.32 1 93.06 40 ILE B CA 1
ATOM 1472 C C . ILE B 1 40 ? 2.617 17.859 -6 1 93.06 40 ILE B C 1
ATOM 1474 O O . ILE B 1 40 ? 3.312 18.797 -5.613 1 93.06 40 ILE B O 1
ATOM 1478 N N . GLY B 1 41 ? 2.922 17 -6.996 1 83.25 41 GLY B N 1
ATOM 1479 C CA . GLY B 1 41 ? 4.199 17.141 -7.68 1 83.25 41 GLY B CA 1
ATOM 1480 C C . GLY B 1 41 ? 5.371 16.641 -6.859 1 83.25 41 GLY B C 1
ATOM 1481 O O . GLY B 1 41 ? 5.25 15.656 -6.121 1 83.25 41 GLY B O 1
ATOM 1482 N N . ASP B 1 42 ? 6.504 17.109 -7.105 1 72.94 42 ASP B N 1
ATOM 1483 C CA . ASP B 1 42 ? 7.711 16.641 -6.43 1 72.94 42 ASP B CA 1
ATOM 1484 C C . ASP B 1 42 ? 7.875 17.328 -5.07 1 72.94 42 ASP B C 1
ATOM 1486 O O . ASP B 1 42 ? 8.969 17.344 -4.512 1 72.94 42 ASP B O 1
ATOM 1490 N N . LYS B 1 43 ? 6.781 17.641 -4.496 1 84.25 43 LYS B N 1
ATOM 1491 C CA . LYS B 1 43 ? 6.855 18.453 -3.279 1 84.25 43 LYS B CA 1
ATOM 1492 C C . LYS B 1 43 ? 6.871 17.562 -2.035 1 84.25 43 LYS B C 1
ATOM 1494 O O . LYS B 1 43 ? 7.672 17.781 -1.123 1 84.25 43 LYS B O 1
ATOM 1499 N N . LEU B 1 44 ? 5.949 16.672 -1.947 1 95.38 44 LEU B N 1
ATOM 1500 C CA . LEU B 1 44 ? 5.793 15.836 -0.765 1 95.38 44 LEU B CA 1
ATOM 1501 C C . LEU B 1 44 ? 5.359 14.43 -1.154 1 95.38 44 LEU B C 1
ATOM 1503 O O . LEU B 1 44 ? 4.531 14.25 -2.051 1 95.38 44 LEU B O 1
ATOM 1507 N N . THR B 1 45 ? 5.938 13.461 -0.473 1 96.19 45 THR B N 1
ATOM 1508 C CA . THR B 1 45 ? 5.391 12.109 -0.57 1 96.19 45 THR B CA 1
ATOM 1509 C C . THR B 1 45 ? 4.16 11.961 0.317 1 96.19 45 THR B C 1
ATOM 1511 O O . THR B 1 45 ? 3.893 12.812 1.167 1 96.19 45 THR B O 1
ATOM 1514 N N . THR B 1 46 ? 3.453 10.859 0.114 1 97.19 46 THR B N 1
ATOM 1515 C CA . THR B 1 46 ? 2.258 10.602 0.91 1 97.19 46 THR B CA 1
ATOM 1516 C C . THR B 1 46 ? 2.605 10.508 2.393 1 97.19 46 THR B C 1
ATOM 1518 O O . THR B 1 46 ? 1.882 11.031 3.242 1 97.19 46 THR B O 1
ATOM 1521 N N . THR B 1 47 ? 3.781 9.922 2.713 1 97.38 47 THR B N 1
ATOM 1522 C CA . THR B 1 47 ? 4.18 9.75 4.105 1 97.38 47 THR B CA 1
ATOM 1523 C C . THR B 1 47 ? 4.629 11.078 4.711 1 97.38 47 THR B C 1
ATOM 1525 O O . THR B 1 47 ? 4.324 11.375 5.867 1 97.38 47 THR B O 1
ATOM 1528 N N . GLN B 1 48 ? 5.34 11.828 3.93 1 97.56 48 GLN B N 1
ATOM 1529 C CA . GLN B 1 48 ? 5.727 13.156 4.391 1 97.56 48 GLN B CA 1
ATOM 1530 C C . GLN B 1 48 ? 4.5 14.023 4.648 1 97.56 48 GLN B C 1
ATOM 1532 O O . GLN B 1 48 ? 4.438 14.742 5.652 1 97.56 48 GLN B O 1
ATOM 1537 N N . TRP B 1 49 ? 3.553 13.93 3.775 1 97.69 49 TRP B N 1
ATOM 1538 C CA . TRP B 1 49 ? 2.305 14.664 3.945 1 97.69 49 TRP B CA 1
ATOM 1539 C C . TRP B 1 49 ? 1.588 14.234 5.223 1 97.69 49 TRP B C 1
ATOM 1541 O O . TRP B 1 49 ? 1.139 15.078 6.004 1 97.69 49 TRP B O 1
ATOM 1551 N N . SER B 1 50 ? 1.492 12.969 5.375 1 98 50 SER B N 1
ATOM 1552 C CA . SER B 1 50 ? 0.842 12.445 6.578 1 98 50 SER B CA 1
ATOM 1553 C C . SER B 1 50 ? 1.507 12.984 7.84 1 98 50 SER B C 1
ATOM 1555 O O . SER B 1 50 ? 0.824 13.406 8.773 1 98 50 SER B O 1
ATOM 1557 N N . ALA B 1 51 ? 2.795 13 7.848 1 97.88 51 ALA B N 1
ATOM 1558 C CA . ALA B 1 51 ? 3.551 13.469 9.008 1 97.88 51 ALA B CA 1
ATOM 1559 C C . ALA B 1 51 ? 3.309 14.953 9.258 1 97.88 51 ALA B C 1
ATOM 1561 O O . ALA B 1 51 ? 3.014 15.359 10.383 1 97.88 51 ALA B O 1
ATOM 1562 N N . LEU B 1 52 ? 3.381 15.727 8.211 1 97.75 52 LEU B N 1
ATOM 1563 C CA . LEU B 1 52 ? 3.203 17.172 8.336 1 97.75 52 LEU B CA 1
ATOM 1564 C C . LEU B 1 52 ? 1.783 17.5 8.781 1 97.75 52 LEU B C 1
ATOM 1566 O O . LEU B 1 52 ? 1.585 18.344 9.664 1 97.75 52 LEU B O 1
ATOM 1570 N N . SER B 1 53 ? 0.89 16.828 8.164 1 97.19 53 SER B N 1
ATOM 1571 C CA . SER B 1 53 ? -0.515 17.078 8.477 1 97.19 53 SER B CA 1
ATOM 1572 C C . SER B 1 53 ? -0.83 16.734 9.93 1 97.19 53 SER B C 1
ATOM 1574 O O . SER B 1 53 ? -1.499 17.5 10.625 1 97.19 53 SER B O 1
ATOM 1576 N N . LYS B 1 54 ? -0.323 15.641 10.344 1 97.12 54 LYS B N 1
ATOM 1577 C CA . LYS B 1 54 ? -0.563 15.211 11.719 1 97.12 54 LYS B CA 1
ATOM 1578 C C . LYS B 1 54 ? 0.133 16.141 12.711 1 97.12 54 LYS B C 1
ATOM 1580 O O . LYS B 1 54 ? -0.421 16.469 13.766 1 97.12 54 LYS B O 1
ATOM 1585 N N . LEU B 1 55 ? 1.282 16.547 12.375 1 96.56 55 LEU B N 1
ATOM 1586 C CA . LEU B 1 55 ? 2.02 17.469 13.234 1 96.56 55 LEU B CA 1
ATOM 1587 C C . LEU B 1 55 ? 1.271 18.781 13.391 1 96.56 55 LEU B C 1
ATOM 1589 O O . LEU B 1 55 ? 1.238 19.359 14.477 1 96.56 55 LEU B O 1
ATOM 1593 N N . GLN B 1 56 ? 0.746 19.234 12.32 1 95.81 56 GLN B N 1
ATOM 1594 C CA . GLN B 1 56 ? -0.011 20.469 12.383 1 95.81 56 GLN B CA 1
ATOM 1595 C C . GLN B 1 56 ? -1.177 20.359 13.359 1 95.81 56 GLN B C 1
ATOM 1597 O O . GLN B 1 56 ? -1.502 21.328 14.062 1 95.81 56 GLN B O 1
ATOM 1602 N N . GLN B 1 57 ? -1.715 19.234 13.484 1 92.69 57 GLN B N 1
ATOM 1603 C CA . GLN B 1 57 ? -2.869 18.984 14.336 1 92.69 57 GLN B CA 1
ATOM 1604 C C . GLN B 1 57 ? -2.443 18.781 15.789 1 92.69 57 GLN B C 1
ATOM 1606 O O . GLN B 1 57 ? -3.166 19.141 16.719 1 92.69 57 GLN B O 1
ATOM 1611 N N . ASN B 1 58 ? -1.225 18.094 15.992 1 90.94 58 ASN B N 1
ATOM 1612 C CA . ASN B 1 58 ? -0.855 17.609 17.312 1 90.94 58 ASN B CA 1
ATOM 1613 C C . ASN B 1 58 ? 0.539 18.078 17.719 1 90.94 58 ASN B C 1
ATOM 1615 O O . ASN B 1 58 ? 1.195 17.438 18.547 1 90.94 58 ASN B O 1
ATOM 1619 N N . GLN B 1 59 ? 0.942 19.25 17.5 1 92.44 59 GLN B N 1
ATOM 1620 C CA . GLN B 1 59 ? 2.299 19.656 17.859 1 92.44 59 GLN B CA 1
ATOM 1621 C C . GLN B 1 59 ? 2.312 20.484 19.141 1 92.44 59 GLN B C 1
ATOM 1623 O O . GLN B 1 59 ? 1.308 21.109 19.484 1 92.44 59 GLN B O 1
ATOM 1628 N N . PRO B 1 60 ? 3.299 20.438 19.812 1 94.94 60 PRO B N 1
ATOM 1629 C CA . PRO B 1 60 ? 4.484 19.594 19.625 1 94.94 60 PRO B CA 1
ATOM 1630 C C . PRO B 1 60 ? 4.254 18.141 20.047 1 94.94 60 PRO B C 1
ATOM 1632 O O . PRO B 1 60 ? 3.359 17.859 20.844 1 94.94 60 PRO B O 1
ATOM 1635 N N . CYS B 1 61 ? 4.992 17.203 19.359 1 94.44 61 CYS B N 1
ATOM 1636 C CA . CYS B 1 61 ? 4.852 15.805 19.781 1 94.44 61 CYS B CA 1
ATOM 1637 C C . CYS B 1 61 ? 6.148 15.039 19.562 1 94.44 61 CYS B C 1
ATOM 1639 O O . CYS B 1 61 ? 7.031 15.5 18.844 1 94.44 61 CYS B O 1
ATOM 1641 N N . SER B 1 62 ? 6.246 13.914 20.234 1 95.56 62 SER B N 1
ATOM 1642 C CA . SER B 1 62 ? 7.434 13.086 20.094 1 95.56 62 SER B CA 1
ATOM 1643 C C . SER B 1 62 ? 7.438 12.328 18.766 1 95.56 62 SER B C 1
ATOM 1645 O O . SER B 1 62 ? 6.379 12.125 18.172 1 95.56 62 SER B O 1
ATOM 1647 N N . GLN B 1 63 ? 8.617 11.969 18.359 1 95.44 63 GLN B N 1
ATOM 1648 C CA . GLN B 1 63 ? 8.742 11.172 17.141 1 95.44 63 GLN B CA 1
ATOM 1649 C C . GLN B 1 63 ? 7.969 9.859 17.25 1 95.44 63 GLN B C 1
ATOM 1651 O O . GLN B 1 63 ? 7.316 9.43 16.297 1 95.44 63 GLN B O 1
ATOM 1656 N N . ASN B 1 64 ? 8.031 9.305 18.391 1 94.75 64 ASN B N 1
ATOM 1657 C CA . ASN B 1 64 ? 7.309 8.062 18.625 1 94.75 64 ASN B CA 1
ATOM 1658 C C . ASN B 1 64 ? 5.797 8.258 18.531 1 94.75 64 ASN B C 1
ATOM 1660 O O . ASN B 1 64 ? 5.102 7.449 17.922 1 94.75 64 ASN B O 1
ATOM 1664 N N . GLN B 1 65 ? 5.328 9.258 19.125 1 96.06 65 GLN B N 1
ATOM 1665 C CA . GLN B 1 65 ? 3.904 9.57 19.047 1 96.06 65 GLN B CA 1
ATOM 1666 C C . GLN B 1 65 ? 3.473 9.844 17.609 1 96.06 65 GLN B C 1
ATOM 1668 O O . GLN B 1 65 ? 2.434 9.359 17.156 1 96.06 65 GLN B O 1
ATOM 1673 N N . LEU B 1 66 ? 4.262 10.586 16.906 1 97.25 66 LEU B N 1
ATOM 1674 C CA . LEU B 1 66 ? 3.959 10.898 15.508 1 97.25 66 LEU B CA 1
ATOM 1675 C C . LEU B 1 66 ? 3.91 9.625 14.664 1 97.25 66 LEU B C 1
ATOM 1677 O O . LEU B 1 66 ? 3.018 9.461 13.828 1 97.25 66 LEU B O 1
ATOM 1681 N N . GLY B 1 67 ? 4.863 8.781 14.867 1 97.38 67 GLY B N 1
ATOM 1682 C CA . GLY B 1 67 ? 4.863 7.504 14.18 1 97.38 67 GLY B CA 1
ATOM 1683 C C . GLY B 1 67 ? 3.602 6.699 14.422 1 97.38 67 GLY B C 1
ATOM 1684 O O . GLY B 1 67 ? 2.996 6.188 13.477 1 97.38 67 GLY B O 1
ATOM 1685 N N . ARG B 1 68 ? 3.158 6.668 15.672 1 96.12 68 ARG B N 1
ATOM 1686 C CA . ARG B 1 68 ? 1.944 5.945 16.047 1 96.12 68 ARG B CA 1
ATOM 1687 C C . ARG B 1 68 ? 0.717 6.559 15.375 1 96.12 68 ARG B C 1
ATOM 1689 O O . ARG B 1 68 ? -0.116 5.844 14.82 1 96.12 68 ARG B O 1
ATOM 1696 N N . GLU B 1 69 ? 0.679 7.812 15.375 1 96.19 69 GLU B N 1
ATOM 1697 C CA . GLU B 1 69 ? -0.496 8.516 14.859 1 96.19 69 GLU B CA 1
ATOM 1698 C C . GLU B 1 69 ? -0.549 8.469 13.336 1 96.19 69 GLU B C 1
ATOM 1700 O O . GLU B 1 69 ? -1.604 8.688 12.742 1 96.19 69 GLU B O 1
ATOM 1705 N N . THR B 1 70 ? 0.554 8.203 12.68 1 97.44 70 THR B N 1
ATOM 1706 C CA . THR B 1 70 ? 0.597 8.133 11.227 1 97.44 70 THR B CA 1
ATOM 1707 C C . THR B 1 70 ? 0.743 6.688 10.758 1 97.44 70 THR B C 1
ATOM 1709 O O . THR B 1 70 ? 0.945 6.43 9.57 1 97.44 70 THR B O 1
ATOM 1712 N N . ALA B 1 71 ? 0.722 5.789 11.664 1 96.62 71 ALA B N 1
ATOM 1713 C CA . ALA B 1 71 ? 0.831 4.363 11.383 1 96.62 71 ALA B CA 1
ATOM 1714 C C . ALA B 1 71 ? 2.145 4.043 10.68 1 96.62 71 ALA B C 1
ATOM 1716 O O . ALA B 1 71 ? 2.16 3.326 9.672 1 96.62 71 ALA B O 1
ATOM 1717 N N . MET B 1 72 ? 3.203 4.633 11.125 1 97.5 72 MET B N 1
ATOM 1718 C CA . MET B 1 72 ? 4.551 4.355 10.641 1 97.5 72 MET B CA 1
ATOM 1719 C C . MET B 1 72 ? 5.434 3.809 11.758 1 97.5 72 MET B C 1
ATOM 1721 O O . MET B 1 72 ? 5.348 4.266 12.898 1 97.5 72 MET B O 1
ATOM 1725 N N . ASP B 1 73 ? 6.234 2.812 11.391 1 95.69 73 ASP B N 1
ATOM 1726 C CA . ASP B 1 73 ? 7.125 2.262 12.406 1 95.69 73 ASP B CA 1
ATOM 1727 C C . ASP B 1 73 ? 8.305 3.199 12.68 1 95.69 73 ASP B C 1
ATOM 1729 O O . ASP B 1 73 ? 8.445 4.223 12.008 1 95.69 73 ASP B O 1
ATOM 1733 N N . VAL B 1 74 ? 9.078 2.844 13.602 1 95.25 74 VAL B N 1
ATOM 1734 C CA . VAL B 1 74 ? 10.141 3.701 14.133 1 95.25 74 VAL B CA 1
ATOM 1735 C C . VAL B 1 74 ? 11.141 4.023 13.031 1 95.25 74 VAL B C 1
ATOM 1737 O O . VAL B 1 74 ? 11.531 5.184 12.859 1 95.25 74 VAL B O 1
ATOM 1740 N N . ALA B 1 75 ? 11.508 2.979 12.336 1 95.69 75 ALA B N 1
ATOM 1741 C CA . ALA B 1 75 ? 12.492 3.191 11.273 1 95.69 75 ALA B CA 1
ATOM 1742 C C . ALA B 1 75 ? 11.938 4.117 10.195 1 95.69 75 ALA B C 1
ATOM 1744 O O . ALA B 1 75 ? 12.641 5.016 9.719 1 95.69 75 ALA B O 1
ATOM 1745 N N . THR B 1 76 ? 10.711 3.953 9.82 1 96.5 76 THR B N 1
ATOM 1746 C CA . THR B 1 76 ? 10.086 4.723 8.75 1 96.5 76 THR B CA 1
ATOM 1747 C C . THR B 1 76 ? 9.906 6.18 9.164 1 96.5 76 THR B C 1
ATOM 1749 O O . THR B 1 76 ? 10.258 7.09 8.414 1 96.5 76 THR B O 1
ATOM 1752 N N . ILE B 1 77 ? 9.375 6.371 10.344 1 97.62 77 ILE B N 1
ATOM 1753 C CA . ILE B 1 77 ? 9.086 7.738 10.766 1 97.62 77 ILE B CA 1
ATOM 1754 C C . ILE B 1 77 ? 10.398 8.5 10.953 1 97.62 77 ILE B C 1
ATOM 1756 O O . ILE B 1 77 ? 10.461 9.703 10.68 1 97.62 77 ILE B O 1
ATOM 1760 N N . LYS B 1 78 ? 11.375 7.84 11.453 1 97.12 78 LYS B N 1
ATOM 1761 C CA . LYS B 1 78 ? 12.68 8.484 11.586 1 97.12 78 LYS B CA 1
ATOM 1762 C C . LYS B 1 78 ? 13.172 9.016 10.242 1 97.12 78 LYS B C 1
ATOM 1764 O O . LYS B 1 78 ? 13.594 10.172 10.141 1 97.12 78 LYS B O 1
ATOM 1769 N N . GLY B 1 79 ? 13.078 8.156 9.234 1 97.94 79 GLY B N 1
ATOM 1770 C CA . GLY B 1 79 ? 13.492 8.578 7.902 1 97.94 79 GLY B CA 1
ATOM 1771 C C . GLY B 1 79 ? 12.672 9.734 7.367 1 97.94 79 GLY B C 1
ATOM 1772 O O . GLY B 1 79 ? 13.211 10.656 6.758 1 97.94 79 GLY B O 1
ATOM 1773 N N . VAL B 1 80 ? 11.422 9.695 7.555 1 98 80 VAL B N 1
ATOM 1774 C CA . VAL B 1 80 ? 10.516 10.742 7.082 1 98 80 VAL B CA 1
ATOM 1775 C C . VAL B 1 80 ? 10.836 12.062 7.781 1 98 80 VAL B C 1
ATOM 1777 O O . VAL B 1 80 ? 10.977 13.094 7.133 1 98 80 VAL B O 1
ATOM 1780 N N . VAL B 1 81 ? 11.016 11.984 9.07 1 97.69 81 VAL B N 1
ATOM 1781 C CA . VAL B 1 81 ? 11.305 13.172 9.867 1 97.69 81 VAL B CA 1
ATOM 1782 C C . VAL B 1 81 ? 12.664 13.742 9.477 1 97.69 81 VAL B C 1
ATOM 1784 O O . VAL B 1 81 ? 12.805 14.961 9.305 1 97.69 81 VAL B O 1
ATOM 1787 N N . ASP B 1 82 ? 13.625 12.891 9.367 1 97.81 82 ASP B N 1
ATOM 1788 C CA . ASP B 1 82 ? 14.953 13.336 8.961 1 97.81 82 ASP B CA 1
ATOM 1789 C C . ASP B 1 82 ? 14.891 14.141 7.664 1 97.81 82 ASP B C 1
ATOM 1791 O O . ASP B 1 82 ? 15.523 15.188 7.543 1 97.81 82 ASP B O 1
ATOM 1795 N N . ARG B 1 83 ? 14.156 13.695 6.762 1 97.94 83 ARG B N 1
ATOM 1796 C CA . ARG B 1 83 ? 14.031 14.359 5.469 1 97.94 83 ARG B CA 1
ATOM 1797 C C . ARG B 1 83 ? 13.312 15.703 5.613 1 97.94 83 ARG B C 1
ATOM 1799 O O . ARG B 1 83 ? 13.695 16.688 4.977 1 97.94 83 ARG B O 1
ATOM 1806 N N . LEU B 1 84 ? 12.32 15.719 6.41 1 98.12 84 LEU B N 1
ATOM 1807 C CA . LEU B 1 84 ? 11.547 16.938 6.605 1 98.12 84 LEU B CA 1
ATOM 1808 C C . LEU B 1 84 ? 12.367 17.984 7.348 1 98.12 84 LEU B C 1
ATOM 1810 O O . LEU B 1 84 ? 12.234 19.188 7.078 1 98.12 84 LEU B O 1
ATOM 1814 N N . VAL B 1 85 ? 13.188 17.547 8.273 1 98.12 85 VAL B N 1
ATOM 1815 C CA . VAL B 1 85 ? 14.086 18.438 8.992 1 98.12 85 VAL B CA 1
ATOM 1816 C C . VAL B 1 85 ? 15.125 19.016 8.031 1 98.12 85 VAL B C 1
ATOM 1818 O O . VAL B 1 85 ? 15.391 20.219 8.039 1 98.12 85 VAL B O 1
ATOM 1821 N N . LYS B 1 86 ? 15.617 18.172 7.254 1 97.94 86 LYS B N 1
ATOM 1822 C CA . LYS B 1 86 ? 16.609 18.594 6.266 1 97.94 86 LYS B CA 1
ATOM 1823 C C . LYS B 1 86 ? 16.016 19.641 5.316 1 97.94 86 LYS B C 1
ATOM 1825 O O . LYS B 1 86 ? 16.719 20.547 4.879 1 97.94 86 LYS B O 1
ATOM 1830 N N . ARG B 1 87 ? 14.781 19.594 5.047 1 96.94 87 ARG B N 1
ATO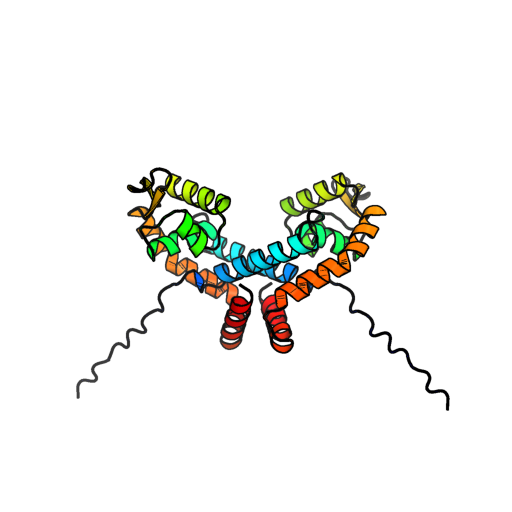M 1831 C CA . ARG B 1 87 ? 14.094 20.516 4.152 1 96.94 87 ARG B CA 1
ATOM 1832 C C . ARG B 1 87 ? 13.664 21.781 4.891 1 96.94 87 ARG B C 1
ATOM 1834 O O . ARG B 1 87 ? 13.094 22.688 4.293 1 96.94 87 ARG B O 1
ATOM 1841 N N . GLY B 1 88 ? 13.836 21.75 6.199 1 97.88 88 GLY B N 1
ATOM 1842 C CA . GLY B 1 88 ? 13.508 22.922 7.004 1 97.88 88 GLY B CA 1
ATOM 1843 C C . GLY B 1 88 ? 12.031 23.031 7.336 1 97.88 88 GLY B C 1
ATOM 1844 O O . GLY B 1 88 ? 11.539 24.109 7.676 1 97.88 88 GLY B O 1
ATOM 1845 N N . LEU B 1 89 ? 11.273 21.953 7.254 1 98.25 89 LEU B N 1
ATOM 1846 C CA . LEU B 1 89 ? 9.828 21.969 7.461 1 98.25 89 LEU B CA 1
ATOM 1847 C C . LEU B 1 89 ? 9.477 21.594 8.898 1 98.25 89 LEU B C 1
ATOM 1849 O O . LEU B 1 89 ? 8.398 21.938 9.391 1 98.25 89 LEU B O 1
ATOM 1853 N N . VAL B 1 90 ? 10.367 20.844 9.508 1 98.44 90 VAL B N 1
ATOM 1854 C CA . VAL B 1 90 ? 10.164 20.391 10.875 1 98.44 90 VAL B CA 1
ATOM 1855 C C . VAL B 1 90 ? 11.359 20.781 11.742 1 98.44 90 VAL B C 1
ATOM 1857 O O . VAL B 1 90 ? 12.508 20.703 11.312 1 98.44 90 VAL B O 1
ATOM 1860 N N . ALA B 1 91 ? 11.086 21.219 12.914 1 98.12 91 ALA B N 1
ATOM 1861 C CA . ALA B 1 91 ? 12.102 21.531 13.914 1 98.12 91 ALA B CA 1
ATOM 1862 C C . ALA B 1 91 ? 12.133 20.469 15.008 1 98.12 91 ALA B C 1
ATOM 1864 O O . ALA B 1 91 ? 11.102 19.891 15.359 1 98.12 91 ALA B O 1
ATOM 1865 N N . THR B 1 92 ? 13.32 20.25 15.531 1 95.62 92 THR B N 1
ATOM 1866 C CA . THR B 1 92 ? 13.484 19.266 16.594 1 95.62 92 THR B CA 1
ATOM 1867 C C . THR B 1 92 ? 14.148 19.906 17.812 1 95.62 92 THR B C 1
ATOM 1869 O O . THR B 1 92 ? 15.031 20.75 17.672 1 95.62 92 THR B O 1
ATOM 1872 N N . VAL B 1 93 ? 13.664 19.547 18.969 1 93.06 93 VAL B N 1
ATOM 1873 C CA . VAL B 1 93 ? 14.281 19.953 20.219 1 93.06 93 VAL B CA 1
ATOM 1874 C C . VAL B 1 93 ? 14.414 18.75 21.156 1 93.06 93 VAL B C 1
ATOM 1876 O O . VAL B 1 93 ? 13.531 17.891 21.188 1 93.06 93 VAL B O 1
ATOM 1879 N N . PRO B 1 94 ? 15.547 18.672 21.828 1 90.06 94 PRO B N 1
ATOM 1880 C CA . PRO B 1 94 ? 15.641 17.578 22.797 1 90.06 94 PRO B CA 1
ATOM 1881 C C . PRO B 1 94 ? 14.57 17.641 23.875 1 90.06 94 PRO B C 1
ATOM 1883 O O . PRO B 1 94 ? 14.188 18.734 24.312 1 90.06 94 PRO B O 1
ATOM 1886 N N . ASP B 1 95 ? 14.086 16.469 24.188 1 83.88 95 ASP B N 1
ATOM 1887 C CA . ASP B 1 95 ? 13.125 16.422 25.281 1 83.88 95 ASP B CA 1
ATOM 1888 C C . ASP B 1 95 ? 13.805 16.703 26.625 1 83.88 95 ASP B C 1
ATOM 1890 O O . ASP B 1 95 ? 14.852 16.141 26.922 1 83.88 95 ASP B O 1
ATOM 1894 N N . MET B 1 96 ? 13.273 17.562 27.344 1 83.06 96 MET B N 1
ATOM 1895 C CA . MET B 1 96 ? 13.852 18.016 28.609 1 83.06 96 MET B CA 1
ATOM 1896 C C . MET B 1 96 ? 13.867 16.891 29.625 1 83.06 96 MET B C 1
ATOM 1898 O O . MET B 1 96 ? 14.75 16.844 30.5 1 83.06 96 MET B O 1
ATOM 1902 N N . SER B 1 97 ? 12.922 16.031 29.531 1 85.06 97 SER B N 1
ATOM 1903 C CA . SER B 1 97 ? 12.781 14.969 30.5 1 85.06 97 SER B CA 1
ATOM 1904 C C . SER B 1 97 ? 13.555 13.727 30.094 1 85.06 97 SER B C 1
ATOM 1906 O O . SER B 1 97 ? 13.906 12.891 30.922 1 85.06 97 SER B O 1
ATOM 1908 N N . ASP B 1 98 ? 13.719 13.516 28.844 1 78.81 98 ASP B N 1
ATOM 1909 C CA . ASP B 1 98 ? 14.453 12.383 28.297 1 78.81 98 ASP B CA 1
ATOM 1910 C C . ASP B 1 98 ? 15.273 12.805 27.078 1 78.81 98 ASP B C 1
ATOM 1912 O O . ASP B 1 98 ? 14.734 12.914 25.969 1 78.81 98 ASP B O 1
ATOM 1916 N N . ALA B 1 99 ? 16.5 12.969 27.281 1 74.5 99 ALA B N 1
ATOM 1917 C CA . ALA B 1 99 ? 17.406 13.516 26.266 1 74.5 99 ALA B CA 1
ATOM 1918 C C . ALA B 1 99 ? 17.438 12.617 25.047 1 74.5 99 ALA B C 1
ATOM 1920 O O . ALA B 1 99 ? 17.828 13.055 23.953 1 74.5 99 ALA B O 1
ATOM 1921 N N . ARG B 1 100 ? 17 11.414 25.203 1 76.56 100 ARG B N 1
ATOM 1922 C CA . ARG B 1 100 ? 17.047 10.492 24.078 1 76.56 100 ARG B CA 1
ATOM 1923 C C . ARG B 1 100 ? 15.812 10.672 23.188 1 76.56 100 ARG B C 1
ATOM 1925 O O . ARG B 1 100 ? 15.797 10.188 22.047 1 76.56 100 ARG B O 1
ATOM 1932 N N . ARG B 1 101 ? 14.953 11.5 23.75 1 86.31 101 ARG B N 1
ATOM 1933 C CA . ARG B 1 101 ? 13.742 11.75 22.969 1 86.31 101 ARG B CA 1
ATOM 1934 C C . ARG B 1 101 ? 13.781 13.133 22.328 1 86.31 101 ARG B C 1
ATOM 1936 O O . ARG B 1 101 ? 14.398 14.055 22.859 1 86.31 101 ARG B O 1
ATOM 1943 N N . VAL B 1 102 ? 13.211 13.125 21.156 1 90.81 102 VAL B N 1
ATOM 1944 C CA . VAL B 1 102 ? 13.148 14.406 20.469 1 90.81 102 VAL B CA 1
ATOM 1945 C C . VAL B 1 102 ? 11.688 14.844 20.328 1 90.81 102 VAL B C 1
ATOM 1947 O O . VAL B 1 102 ? 10.805 14.008 20.109 1 90.81 102 VAL B O 1
ATOM 1950 N N . VAL B 1 103 ? 11.492 16.125 20.5 1 95.56 103 VAL B N 1
ATOM 1951 C CA . VAL B 1 103 ? 10.18 16.734 20.312 1 95.56 103 VAL B CA 1
ATOM 1952 C C . VAL B 1 103 ? 10.133 17.453 18.969 1 95.56 103 VAL B C 1
ATOM 1954 O O . VAL B 1 103 ? 11.07 18.188 18.609 1 95.56 103 VAL B O 1
ATOM 1957 N N . LEU B 1 104 ? 9.008 17.234 18.281 1 97.81 104 LEU B N 1
ATOM 1958 C CA . LEU B 1 104 ? 8.883 17.75 16.906 1 97.81 104 LEU B CA 1
ATOM 1959 C C . LEU B 1 104 ? 7.852 18.859 16.844 1 97.81 104 LEU B C 1
ATOM 1961 O O . LEU B 1 104 ? 6.805 18.797 17.5 1 97.81 104 LEU B O 1
ATOM 1965 N N . SER B 1 105 ? 8.148 19.875 16.047 1 98.12 105 SER B N 1
ATOM 1966 C CA . SER B 1 105 ? 7.199 20.938 15.711 1 98.12 105 SER B CA 1
ATOM 1967 C C . SER B 1 105 ? 7.41 21.438 14.281 1 98.12 105 SER B C 1
ATOM 1969 O O . SER B 1 105 ? 8.492 21.266 13.719 1 98.12 105 SER B O 1
ATOM 1971 N N . LEU B 1 106 ? 6.332 22 13.758 1 98.25 106 LEU B N 1
ATOM 1972 C CA . LEU B 1 106 ? 6.477 22.609 12.445 1 98.25 106 LEU B CA 1
ATOM 1973 C C . LEU B 1 106 ? 7.246 23.922 12.531 1 98.25 106 LEU B C 1
ATOM 1975 O O . LEU B 1 106 ? 7.062 24.688 13.484 1 98.25 106 LEU B O 1
ATOM 1979 N N . THR B 1 107 ? 8.109 24.141 11.523 1 98.38 107 THR B N 1
ATOM 1980 C CA . THR B 1 107 ? 8.625 25.5 11.328 1 98.38 107 THR B CA 1
ATOM 1981 C C . THR B 1 107 ? 7.57 26.391 10.68 1 98.38 107 THR B C 1
ATOM 1983 O O . THR B 1 107 ? 6.492 25.922 10.312 1 98.38 107 THR B O 1
ATOM 1986 N N . GLN B 1 108 ? 7.914 27.703 10.586 1 98 108 GLN B N 1
ATOM 1987 C CA . GLN B 1 108 ? 7.023 28.594 9.859 1 98 108 GLN B CA 1
ATOM 1988 C C . GLN B 1 108 ? 6.844 28.141 8.414 1 98 108 GLN B C 1
ATOM 1990 O O . GLN B 1 108 ? 5.727 28.156 7.887 1 98 108 GLN B O 1
ATOM 1995 N N . GLN B 1 109 ? 7.898 27.703 7.867 1 97.69 109 GLN B N 1
ATOM 1996 C CA . GLN B 1 109 ? 7.844 27.172 6.504 1 97.69 109 GLN B CA 1
ATOM 1997 C C . GLN B 1 109 ? 6.992 25.906 6.434 1 97.69 109 GLN B C 1
ATOM 1999 O O . GLN B 1 109 ? 6.227 25.719 5.484 1 97.69 109 GLN B O 1
ATOM 2004 N N . GLY B 1 110 ? 7.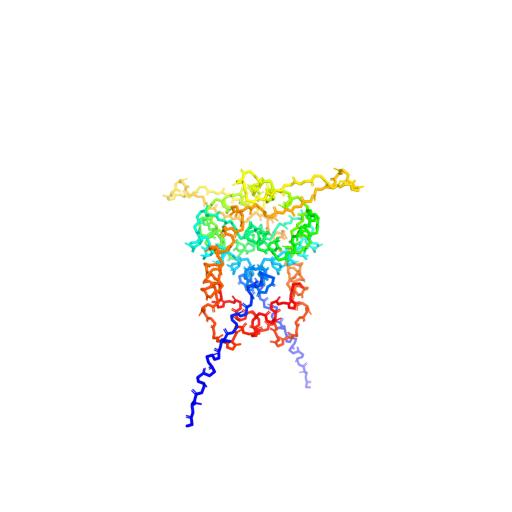133 25.062 7.43 1 97.62 110 GLY B N 1
ATOM 2005 C CA . GLY B 1 110 ? 6.328 23.859 7.496 1 97.62 110 GLY B CA 1
ATOM 2006 C C . GLY B 1 110 ? 4.836 24.125 7.562 1 97.62 110 GLY B C 1
ATOM 2007 O O . GLY B 1 110 ? 4.047 23.469 6.883 1 97.62 110 GLY B O 1
ATOM 2008 N N . GLU B 1 111 ? 4.531 25.125 8.32 1 97.25 111 GLU B N 1
ATOM 2009 C CA . GLU B 1 111 ? 3.135 25.531 8.438 1 97.25 111 GLU B CA 1
ATOM 2010 C C . GLU B 1 111 ? 2.59 26.031 7.098 1 97.25 111 GLU B C 1
ATOM 2012 O O . GLU B 1 111 ? 1.471 25.688 6.711 1 97.25 111 GLU B O 1
ATOM 2017 N N . GLU B 1 112 ? 3.354 26.75 6.469 1 96.62 112 GLU B N 1
ATOM 2018 C CA . GLU B 1 112 ? 2.959 27.297 5.176 1 96.62 112 GLU B CA 1
ATOM 2019 C C . GLU B 1 112 ? 2.775 26.188 4.137 1 96.62 112 GLU B C 1
ATOM 2021 O O . GLU B 1 112 ? 1.802 26.203 3.383 1 96.62 112 GLU B O 1
ATOM 2026 N N . VAL B 1 113 ? 3.664 25.266 4.16 1 95.75 113 VAL B N 1
ATOM 2027 C CA . VAL B 1 113 ? 3.621 24.156 3.211 1 95.75 113 VAL B CA 1
ATOM 2028 C C . VAL B 1 113 ? 2.363 23.312 3.445 1 95.75 113 VAL B C 1
ATOM 2030 O O . VAL B 1 113 ? 1.685 22.922 2.492 1 95.75 113 VAL B O 1
ATOM 2033 N N . VAL B 1 114 ? 2.035 23.062 4.652 1 95.5 114 VAL B N 1
ATOM 2034 C CA . VAL B 1 114 ? 0.853 22.266 4.977 1 95.5 114 VAL B CA 1
ATOM 2035 C C . VAL B 1 114 ? -0.404 23 4.52 1 95.5 114 VAL B C 1
ATOM 2037 O O . VAL B 1 114 ? -1.286 22.406 3.896 1 95.5 114 VAL B O 1
ATOM 2040 N N . THR B 1 115 ? -0.426 24.25 4.797 1 94 115 THR B N 1
ATOM 2041 C CA . THR B 1 115 ? -1.588 25.047 4.445 1 94 115 THR B CA 1
ATOM 2042 C C . THR B 1 115 ? -1.753 25.125 2.93 1 94 115 THR B C 1
ATOM 2044 O O . THR B 1 115 ? -2.863 24.984 2.412 1 94 115 THR B O 1
ATOM 2047 N N . GLU B 1 116 ? -0.675 25.234 2.273 1 92.69 116 GLU B N 1
ATOM 2048 C CA . GLU B 1 116 ? -0.678 25.406 0.823 1 92.69 116 GLU B CA 1
ATOM 2049 C C . GLU B 1 116 ? -1.067 24.109 0.115 1 92.69 116 GLU B C 1
ATOM 2051 O O . GLU B 1 116 ? -1.582 24.141 -1.005 1 92.69 116 GLU B O 1
ATOM 2056 N N . ASN B 1 117 ? -0.851 22.984 0.779 1 95.31 117 ASN B N 1
ATOM 2057 C CA . ASN B 1 117 ? -1.039 21.719 0.087 1 95.31 117 ASN B CA 1
ATOM 2058 C C . ASN B 1 117 ? -2.33 21.016 0.52 1 95.31 117 ASN B C 1
ATOM 2060 O O . ASN B 1 117 ? -2.68 19.969 -0.002 1 95.31 117 ASN B O 1
ATOM 2064 N N . ARG B 1 118 ? -3.02 21.625 1.38 1 94.44 118 ARG B N 1
ATOM 2065 C CA . ARG B 1 118 ? -4.238 21.031 1.899 1 94.44 118 ARG B CA 1
ATOM 2066 C C . ARG B 1 118 ? -5.25 20.781 0.783 1 94.44 118 ARG B C 1
ATOM 2068 O O . ARG B 1 118 ? -5.859 19.719 0.707 1 94.44 118 ARG B O 1
ATOM 2075 N N . GLN B 1 119 ? -5.395 21.797 -0.035 1 94.38 119 GLN B N 1
ATOM 2076 C CA . GLN B 1 119 ? -6.355 21.672 -1.126 1 94.38 119 GLN B CA 1
ATOM 2077 C C . GLN B 1 119 ? -5.918 20.625 -2.135 1 94.38 119 GLN B C 1
ATOM 2079 O O . GLN B 1 119 ? -6.746 19.875 -2.668 1 94.38 119 GLN B O 1
ATOM 2084 N N . ALA B 1 120 ? -4.684 20.594 -2.402 1 95.81 120 ALA B N 1
ATOM 2085 C CA . ALA B 1 120 ? -4.141 19.578 -3.307 1 95.81 120 ALA B CA 1
ATOM 2086 C C . ALA B 1 120 ? -4.359 18.172 -2.75 1 95.81 120 ALA B C 1
ATOM 2088 O O . ALA B 1 120 ? -4.715 17.25 -3.492 1 95.81 120 ALA B O 1
ATOM 2089 N N . ALA B 1 121 ? -4.164 18.062 -1.462 1 96.44 121 ALA B N 1
ATOM 2090 C CA . ALA B 1 121 ? -4.375 16.781 -0.813 1 96.44 121 ALA B CA 1
ATOM 2091 C C . ALA B 1 121 ? -5.836 16.344 -0.898 1 96.44 121 ALA B C 1
ATOM 2093 O O . ALA B 1 121 ? -6.137 15.18 -1.149 1 96.44 121 ALA B O 1
ATOM 2094 N N . ARG B 1 122 ? -6.707 17.25 -0.768 1 95.88 122 ARG B N 1
ATOM 2095 C CA . ARG B 1 122 ? -8.133 16.984 -0.909 1 95.88 122 ARG B CA 1
ATOM 2096 C C . ARG B 1 122 ? -8.469 16.562 -2.336 1 95.88 122 ARG B C 1
ATOM 2098 O O . ARG B 1 122 ? -9.273 15.648 -2.545 1 95.88 122 ARG B O 1
ATOM 2105 N N . ALA B 1 123 ? -7.895 17.25 -3.262 1 97.06 123 ALA B N 1
ATOM 2106 C CA . ALA B 1 123 ? -8.102 16.922 -4.672 1 97.06 123 ALA B CA 1
ATOM 2107 C C . ALA B 1 123 ? -7.641 15.5 -4.98 1 97.06 123 ALA B C 1
ATOM 2109 O O . ALA B 1 123 ? -8.273 14.797 -5.77 1 97.06 123 ALA B O 1
ATOM 2110 N N . ALA B 1 124 ? -6.551 15.094 -4.371 1 97.38 124 ALA B N 1
ATOM 2111 C CA . ALA B 1 124 ? -6.051 13.734 -4.559 1 97.38 124 ALA B CA 1
ATOM 2112 C C . ALA B 1 124 ? -7.051 12.711 -4.039 1 97.38 124 ALA B C 1
ATOM 2114 O O . ALA B 1 124 ? -7.285 11.68 -4.68 1 97.38 124 ALA B O 1
ATOM 2115 N N . THR B 1 125 ? -7.617 12.984 -2.916 1 97.25 125 THR B N 1
ATOM 2116 C CA . THR B 1 125 ? -8.648 12.117 -2.348 1 97.25 125 THR B CA 1
ATOM 2117 C C . THR B 1 125 ? -9.844 12.008 -3.289 1 97.25 125 THR B C 1
ATOM 2119 O O . THR B 1 125 ? -10.305 10.906 -3.58 1 97.25 125 THR B O 1
ATOM 2122 N N . GLU B 1 126 ? -10.242 13.148 -3.756 1 97.25 126 GLU B N 1
ATOM 2123 C CA . GLU B 1 126 ? -11.398 13.18 -4.645 1 97.25 126 GLU B CA 1
ATOM 2124 C C . GLU B 1 126 ? -11.125 12.422 -5.938 1 97.25 126 GLU B C 1
ATOM 2126 O O . GLU B 1 126 ? -11.977 11.656 -6.402 1 97.25 126 GLU B O 1
ATOM 2131 N N . GLU B 1 127 ? -9.992 12.633 -6.473 1 98.19 127 GLU B N 1
ATOM 2132 C CA . GLU B 1 127 ? -9.625 11.938 -7.707 1 98.19 127 GLU B CA 1
ATOM 2133 C C . GLU B 1 127 ? -9.516 10.438 -7.48 1 98.19 127 GLU B C 1
ATOM 2135 O O . GLU B 1 127 ? -9.945 9.641 -8.32 1 98.19 127 GLU B O 1
ATOM 2140 N N . THR B 1 128 ? -8.984 10.016 -6.383 1 98.44 128 THR B N 1
ATOM 2141 C CA . THR B 1 128 ? -8.844 8.602 -6.055 1 98.44 128 THR B CA 1
ATOM 2142 C C . THR B 1 128 ? -10.203 7.922 -5.98 1 98.44 128 THR B C 1
ATOM 2144 O O . THR B 1 128 ? -10.375 6.797 -6.457 1 98.44 128 THR B O 1
ATOM 2147 N N . LEU B 1 129 ? -11.18 8.617 -5.449 1 98.56 129 LEU B N 1
ATOM 2148 C CA . LEU B 1 129 ? -12.492 8.039 -5.188 1 98.56 129 LEU B CA 1
ATOM 2149 C C . LEU B 1 129 ? -13.438 8.297 -6.352 1 98.56 129 LEU B C 1
ATOM 2151 O O . LEU B 1 129 ? -14.602 7.895 -6.312 1 98.56 129 LEU B O 1
ATOM 2155 N N . SER B 1 130 ? -12.969 8.922 -7.383 1 98.31 130 SER B N 1
ATOM 2156 C CA . SER B 1 130 ? -13.797 9.43 -8.469 1 98.31 130 SER B CA 1
ATOM 2157 C C . SER B 1 130 ? -14.539 8.305 -9.172 1 98.31 130 SER B C 1
ATOM 2159 O O . SER B 1 130 ? -15.609 8.523 -9.75 1 98.31 130 SER B O 1
ATOM 2161 N N . PRO B 1 131 ? -14.062 7.027 -9.211 1 98.5 131 PRO B N 1
ATOM 2162 C CA . PRO B 1 131 ? -14.812 5.945 -9.852 1 98.5 131 PRO B CA 1
ATOM 2163 C C . PRO B 1 131 ? -16.031 5.516 -9.047 1 98.5 131 PRO B C 1
ATOM 2165 O O . PRO B 1 131 ? -16.875 4.754 -9.547 1 98.5 131 PRO B O 1
ATOM 2168 N N . LEU B 1 132 ? -16.172 6.012 -7.883 1 98.5 132 LEU B N 1
ATOM 2169 C CA . LEU B 1 132 ? -17.266 5.617 -6.996 1 98.5 132 LEU B CA 1
ATOM 2170 C C . LEU B 1 132 ? -18.297 6.73 -6.883 1 98.5 132 LEU B C 1
ATOM 2172 O O . LEU B 1 132 ? -17.953 7.91 -6.852 1 98.5 132 LEU B O 1
ATOM 2176 N N . THR B 1 133 ? -19.562 6.324 -6.742 1 98.12 133 THR B N 1
ATOM 2177 C CA . THR B 1 133 ? -20.625 7.285 -6.43 1 98.12 133 THR B CA 1
ATOM 2178 C C . THR B 1 133 ? -20.516 7.742 -4.977 1 98.12 133 THR B C 1
ATOM 2180 O O . THR B 1 133 ? -19.781 7.145 -4.184 1 98.12 133 THR B O 1
ATOM 2183 N N . SER B 1 134 ? -21.266 8.797 -4.66 1 96.81 134 SER B N 1
ATOM 2184 C CA . SER B 1 134 ? -21.25 9.32 -3.297 1 96.81 134 SER B CA 1
ATOM 2185 C C . SER B 1 134 ? -21.656 8.25 -2.287 1 96.81 134 SER B C 1
ATOM 2187 O O . SER B 1 134 ? -21.047 8.133 -1.22 1 96.81 134 SER B O 1
ATOM 2189 N N . GLY B 1 135 ? -22.594 7.488 -2.654 1 97.38 135 GLY B N 1
ATOM 2190 C CA . GLY B 1 135 ? -23.016 6.398 -1.785 1 97.38 135 GLY B CA 1
ATOM 2191 C C . GLY B 1 135 ? -21.984 5.297 -1.67 1 97.38 135 GLY B C 1
ATOM 2192 O O . GLY B 1 135 ? -21.719 4.785 -0.577 1 97.38 135 GLY B O 1
ATOM 2193 N N . GLU B 1 136 ? -21.359 4.926 -2.744 1 98.19 136 GLU B N 1
ATOM 2194 C CA . GLU B 1 136 ? -20.312 3.904 -2.766 1 98.19 136 GLU B CA 1
ATOM 2195 C C . GLU B 1 136 ? -19.094 4.344 -1.968 1 98.19 136 GLU B C 1
ATOM 2197 O O . GLU B 1 136 ? -18.469 3.535 -1.279 1 98.19 136 GLU B O 1
ATOM 2202 N N . ARG B 1 137 ? -18.844 5.652 -2.027 1 97.88 137 ARG B N 1
ATOM 2203 C CA . ARG B 1 137 ? -17.703 6.199 -1.298 1 97.88 137 ARG B CA 1
ATOM 2204 C C . ARG B 1 137 ? -17.875 6.004 0.205 1 97.88 137 ARG B C 1
ATOM 2206 O O . ARG B 1 137 ? -16.938 5.559 0.886 1 97.88 137 ARG B O 1
ATOM 2213 N N . MET B 1 138 ? -19.016 6.34 0.662 1 97.06 138 MET B N 1
ATOM 2214 C CA . MET B 1 138 ? -19.297 6.234 2.092 1 97.06 138 MET B CA 1
ATOM 2215 C C . MET B 1 138 ? -19.172 4.789 2.564 1 97.06 138 MET B C 1
ATOM 2217 O O . MET B 1 138 ? -18.531 4.52 3.584 1 97.06 138 MET B O 1
ATOM 2221 N N . ILE B 1 139 ? -19.688 3.865 1.8 1 97.94 139 ILE B N 1
ATOM 2222 C CA . ILE B 1 139 ? -19.641 2.447 2.137 1 97.94 139 ILE B CA 1
ATOM 2223 C C . ILE B 1 139 ? -18.188 1.961 2.082 1 97.94 139 ILE B C 1
ATOM 2225 O O . ILE B 1 139 ? -17.734 1.263 2.988 1 97.94 139 ILE B O 1
ATOM 2229 N N . PHE B 1 140 ? -17.531 2.361 1.052 1 98.69 140 PHE B N 1
ATOM 2230 C CA . PHE B 1 140 ? -16.141 1.93 0.848 1 98.69 140 PHE B CA 1
ATOM 2231 C C . PHE B 1 140 ? -15.266 2.369 2.01 1 98.69 140 PHE B C 1
ATOM 2233 O O . PHE B 1 140 ? -14.531 1.561 2.578 1 98.69 140 PHE B O 1
ATOM 2240 N N . LEU B 1 141 ? -15.359 3.643 2.395 1 98.12 141 LEU B N 1
ATOM 2241 C CA . LEU B 1 141 ? -14.516 4.191 3.455 1 98.12 141 LEU B CA 1
ATOM 2242 C C . LEU B 1 141 ? -14.859 3.557 4.801 1 98.12 141 LEU B C 1
ATOM 2244 O O . LEU B 1 141 ? -13.969 3.309 5.613 1 98.12 141 LEU B O 1
ATOM 2248 N N . GLU B 1 142 ? -16.078 3.291 5 1 98 142 GLU B N 1
ATOM 2249 C CA . GLU B 1 142 ? -16.5 2.627 6.234 1 98 142 GLU B CA 1
ATOM 2250 C C . GLU B 1 142 ? -15.906 1.222 6.324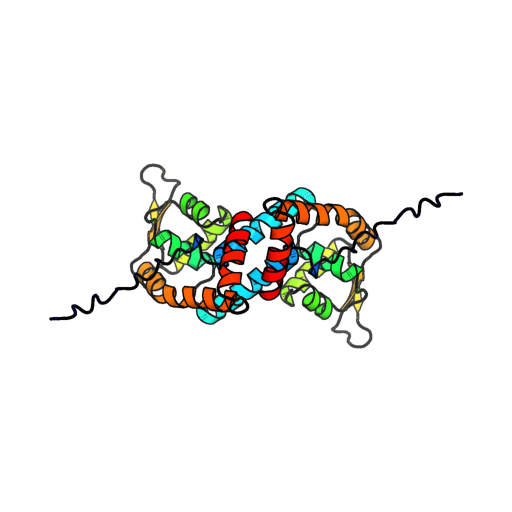 1 98 142 GLU B C 1
ATOM 2252 O O . GLU B 1 142 ? -15.367 0.833 7.363 1 98 142 GLU B O 1
ATOM 2257 N N . LEU B 1 143 ? -16.016 0.479 5.262 1 98.44 143 LEU B N 1
ATOM 2258 C CA . LEU B 1 143 ? -15.516 -0.888 5.238 1 98.44 143 LEU B CA 1
ATOM 2259 C C . LEU B 1 143 ? -13.992 -0.904 5.305 1 98.44 143 LEU B C 1
ATOM 2261 O O . LEU B 1 143 ? -13.398 -1.758 5.973 1 98.44 143 LEU B O 1
ATOM 2265 N N . LEU B 1 144 ? -13.383 0.029 4.582 1 98.38 144 LEU B N 1
ATOM 2266 C CA . LEU B 1 144 ? -11.93 0.151 4.617 1 98.38 144 LEU B CA 1
ATOM 2267 C C . LEU B 1 144 ? -11.445 0.442 6.031 1 98.38 144 LEU B C 1
ATOM 2269 O O . LEU B 1 144 ? -10.438 -0.12 6.473 1 98.38 144 LEU B O 1
ATOM 2273 N N . GLN B 1 145 ? -12.148 1.244 6.762 1 97.88 145 GLN B N 1
ATOM 2274 C CA . GLN B 1 145 ? -11.805 1.578 8.141 1 97.88 145 GLN B CA 1
ATOM 2275 C C . GLN B 1 145 ? -11.891 0.35 9.039 1 97.88 145 GLN B C 1
ATOM 2277 O O . GLN B 1 145 ? -11.094 0.193 9.969 1 97.88 145 GLN B O 1
ATOM 2282 N N . LYS B 1 146 ? -12.812 -0.539 8.773 1 97.69 146 LYS B N 1
ATOM 2283 C CA . LYS B 1 146 ? -12.945 -1.772 9.547 1 97.69 146 LYS B CA 1
ATOM 2284 C C . LYS B 1 146 ? -11.727 -2.67 9.359 1 97.69 146 LYS B C 1
ATOM 2286 O O . LYS B 1 146 ? -11.445 -3.523 10.203 1 97.69 146 LYS B O 1
ATOM 2291 N N . LEU B 1 147 ? -11 -2.467 8.219 1 97.06 147 LEU B N 1
ATOM 2292 C CA . LEU B 1 147 ? -9.875 -3.33 7.879 1 97.06 147 LEU B CA 1
ATOM 2293 C C . LEU B 1 147 ? -8.57 -2.77 8.43 1 97.06 147 LEU B C 1
ATOM 2295 O O . LEU B 1 147 ? -7.516 -3.391 8.289 1 97.06 147 LEU B O 1
ATOM 2299 N N . CYS B 1 148 ? -8.617 -1.567 8.93 1 94.69 148 CYS B N 1
ATOM 2300 C CA . CYS B 1 148 ? -7.41 -0.901 9.414 1 94.69 148 CYS B CA 1
ATOM 2301 C C . CYS B 1 148 ? -7.18 -1.199 10.891 1 94.69 148 CYS B C 1
ATOM 2303 O O . CYS B 1 148 ? -8.125 -1.458 11.633 1 94.69 148 CYS B O 1
#

pLDDT: mean 90.91, std 15.32, range [33.22, 98.69]